Protein AF-A0A969NI70-F1 (afdb_monomer_lite)

pLDDT: mean 80.06, std 14.81, range [33.94, 96.62]

Secondary structure (DSSP, 8-state):
--SS--SHHHHHHHHHHHHHHHTSPEEETTEEE-----EEE--GGG--SSHHHHHHHHHHHHHHHHHH-TT-EEE--THHHHHHHHHHHHHHHHHHHTTTT-EEEEEEEEE-TTT-SEEEEEEEEEEEETTTEEEPHHHHHHHHHHHSTHHHHHHHHHHHHHHHHHHHHHH-SS--EEEE--------HHHHHHHHHHS--

Radius of gyration: 23.21 Å; chains: 1; bounding box: 54×45×63 Å

Structure (mmCIF, N/CA/C/O backbone):
data_AF-A0A969NI70-F1
#
_entry.id   AF-A0A969NI70-F1
#
loop_
_atom_site.group_PDB
_atom_site.id
_atom_site.type_symbol
_atom_site.label_atom_id
_atom_site.label_alt_id
_atom_site.label_comp_id
_atom_site.label_asym_id
_atom_site.label_entity_id
_atom_site.label_seq_id
_atom_site.pdbx_PDB_ins_code
_atom_site.Cartn_x
_atom_site.Cartn_y
_atom_site.Cartn_z
_atom_site.occupancy
_atom_site.B_iso_or_equiv
_atom_site.auth_seq_id
_atom_site.auth_comp_id
_atom_site.auth_asym_id
_atom_site.auth_atom_id
_atom_site.pdbx_PDB_model_num
ATOM 1 N N . MET A 1 1 ? 22.044 -5.894 -21.993 1.00 61.19 1 MET A N 1
ATOM 2 C CA . MET A 1 1 ? 21.497 -5.648 -23.342 1.00 61.19 1 MET A CA 1
ATOM 3 C C . MET A 1 1 ? 21.470 -6.986 -24.055 1.00 61.19 1 MET A C 1
ATOM 5 O O . MET A 1 1 ? 22.440 -7.719 -23.912 1.00 61.19 1 MET A O 1
ATOM 9 N N . LEU A 1 2 ? 20.359 -7.349 -24.693 1.00 69.00 2 LEU A N 1
ATOM 10 C CA . LEU A 1 2 ? 20.274 -8.581 -25.479 1.00 69.00 2 LEU A CA 1
ATOM 11 C C . LEU A 1 2 ? 20.501 -8.213 -26.943 1.00 69.00 2 LEU A C 1
ATOM 13 O O . LEU A 1 2 ? 19.821 -7.332 -27.464 1.00 69.00 2 LEU A O 1
ATOM 17 N N . GLU A 1 3 ? 21.481 -8.852 -27.564 1.00 65.31 3 GLU A N 1
ATOM 18 C CA . GLU A 1 3 ? 21.786 -8.701 -28.986 1.00 65.31 3 GLU A CA 1
ATOM 19 C C . GLU A 1 3 ? 20.961 -9.726 -29.793 1.00 65.31 3 GLU A C 1
ATOM 21 O O . GLU A 1 3 ? 20.498 -10.724 -29.239 1.00 65.31 3 GLU A O 1
ATOM 26 N N . ASP A 1 4 ? 20.715 -9.456 -31.080 1.00 64.62 4 ASP A N 1
ATOM 27 C CA . ASP A 1 4 ? 19.978 -10.331 -32.016 1.00 64.62 4 ASP A CA 1
ATOM 28 C C . ASP A 1 4 ? 18.493 -10.623 -31.708 1.00 64.62 4 ASP A C 1
ATOM 30 O O . ASP A 1 4 ? 17.908 -11.582 -32.219 1.00 64.62 4 ASP A O 1
ATOM 34 N N . ILE A 1 5 ? 17.833 -9.754 -30.945 1.00 70.12 5 ILE A N 1
ATOM 35 C CA . ILE A 1 5 ? 16.377 -9.788 -30.747 1.00 70.12 5 ILE A CA 1
ATOM 36 C C . ILE A 1 5 ? 15.691 -9.029 -31.881 1.00 70.12 5 ILE A C 1
ATOM 38 O O . ILE A 1 5 ? 15.855 -7.818 -32.016 1.00 70.12 5 ILE A O 1
ATOM 42 N N . ARG A 1 6 ? 14.910 -9.738 -32.703 1.00 65.50 6 ARG A N 1
ATOM 43 C CA . ARG A 1 6 ? 14.226 -9.155 -33.872 1.00 65.50 6 ARG A CA 1
ATOM 44 C C . ARG A 1 6 ? 12.786 -8.770 -33.568 1.00 65.50 6 ARG A C 1
ATOM 46 O O . ARG A 1 6 ? 12.210 -7.954 -34.281 1.00 65.50 6 ARG A O 1
ATOM 53 N N . THR A 1 7 ? 12.195 -9.371 -32.537 1.00 76.94 7 THR A N 1
ATOM 54 C CA . THR A 1 7 ? 10.799 -9.157 -32.163 1.00 76.94 7 THR A CA 1
ATOM 55 C C . THR A 1 7 ? 10.599 -9.155 -30.650 1.00 76.94 7 THR A C 1
ATOM 57 O O . THR A 1 7 ? 11.373 -9.742 -29.894 1.00 76.94 7 THR A O 1
ATOM 60 N N . VAL A 1 8 ? 9.477 -8.576 -30.208 1.00 81.56 8 VAL A N 1
ATOM 61 C CA . VAL A 1 8 ? 9.001 -8.654 -28.813 1.00 81.56 8 VAL A CA 1
ATOM 62 C C . VAL A 1 8 ? 8.957 -10.105 -28.324 1.00 81.56 8 VAL A C 1
ATOM 64 O O . VAL A 1 8 ? 9.292 -10.395 -27.179 1.00 81.56 8 VAL A O 1
ATOM 67 N N . LYS A 1 9 ? 8.559 -11.030 -29.206 1.00 83.75 9 LYS A N 1
ATOM 68 C CA . LYS A 1 9 ? 8.432 -12.455 -28.887 1.00 83.75 9 LYS A CA 1
ATOM 69 C C . LYS A 1 9 ? 9.773 -13.075 -28.506 1.00 83.75 9 LYS A C 1
ATOM 71 O O . LYS A 1 9 ? 9.813 -13.863 -27.570 1.00 83.75 9 LYS A O 1
ATOM 76 N N . ASP A 1 10 ? 10.861 -12.684 -29.165 1.00 86.19 10 ASP A N 1
ATOM 77 C CA . ASP A 1 10 ? 12.196 -13.199 -28.841 1.00 86.19 10 ASP A CA 1
ATOM 78 C C . ASP A 1 10 ? 12.635 -12.729 -27.444 1.00 86.19 10 ASP A C 1
ATOM 80 O O . ASP A 1 10 ? 13.161 -13.514 -26.655 1.00 86.19 10 ASP A O 1
ATOM 84 N N . ALA A 1 11 ? 12.340 -11.471 -27.090 1.00 87.81 11 ALA A N 1
ATOM 85 C CA . ALA A 1 11 ? 12.598 -10.941 -25.749 1.00 87.81 11 ALA A CA 1
ATOM 86 C C . ALA A 1 11 ? 11.765 -11.644 -24.669 1.00 87.81 11 ALA A C 1
ATOM 88 O O . ALA A 1 11 ? 12.289 -11.954 -23.598 1.00 87.81 11 ALA A O 1
ATOM 89 N N . ILE A 1 12 ? 10.496 -11.942 -24.965 1.00 88.81 12 ILE A N 1
ATOM 90 C CA . ILE A 1 12 ? 9.615 -12.707 -24.076 1.00 88.81 12 ILE A CA 1
ATOM 91 C C . ILE A 1 12 ? 10.183 -14.108 -23.828 1.00 88.81 12 ILE A C 1
ATOM 93 O O . ILE A 1 12 ? 10.322 -14.501 -22.674 1.00 88.81 12 ILE A O 1
ATOM 97 N N . LEU A 1 13 ? 10.594 -14.829 -24.876 1.00 90.25 13 LEU A N 1
ATOM 98 C CA . LEU A 1 13 ? 11.172 -16.172 -24.737 1.00 90.25 13 LEU A CA 1
ATOM 99 C C . LEU A 1 13 ? 12.438 -16.172 -23.869 1.00 90.25 13 LEU A C 1
ATOM 101 O O . LEU A 1 13 ? 12.650 -17.075 -23.056 1.00 90.25 13 LEU A O 1
ATOM 105 N N . VAL A 1 14 ? 13.289 -15.150 -24.008 1.00 91.38 14 VAL A N 1
ATOM 106 C CA . VAL A 1 14 ? 14.470 -15.005 -23.147 1.00 91.38 14 VAL A CA 1
ATOM 107 C C . VAL A 1 14 ? 14.065 -14.730 -21.699 1.00 91.38 14 VAL A C 1
ATOM 109 O O . VAL A 1 14 ? 14.633 -15.342 -20.793 1.00 91.38 14 VAL A O 1
ATOM 112 N N . ALA A 1 15 ? 13.086 -13.854 -21.467 1.00 91.56 15 ALA A N 1
ATOM 113 C CA . ALA A 1 15 ? 12.590 -13.557 -20.127 1.00 91.56 15 ALA A CA 1
ATOM 114 C C . ALA A 1 15 ? 11.979 -14.795 -19.453 1.00 91.56 15 ALA A C 1
ATOM 116 O O . ALA A 1 15 ? 12.320 -15.090 -18.310 1.00 91.56 15 ALA A O 1
ATOM 117 N N . GLU A 1 16 ? 11.160 -15.570 -20.169 1.00 91.31 16 GLU A N 1
ATOM 118 C CA . GLU A 1 16 ? 10.605 -16.842 -19.691 1.00 91.31 16 GLU A CA 1
ATOM 119 C C . GLU A 1 16 ? 11.710 -17.827 -19.297 1.00 91.31 16 GLU A C 1
ATOM 121 O O . GLU A 1 16 ? 11.676 -18.392 -18.202 1.00 91.31 16 GLU A O 1
ATOM 126 N N . ARG A 1 17 ? 12.745 -17.975 -20.134 1.00 92.81 17 ARG A N 1
ATOM 127 C CA . ARG A 1 17 ? 13.896 -18.837 -19.832 1.00 92.81 17 ARG A CA 1
ATOM 128 C C . ARG A 1 17 ? 14.648 -18.381 -18.580 1.00 92.81 17 ARG A C 1
ATOM 130 O O . ARG A 1 17 ? 15.046 -19.215 -17.765 1.00 92.81 17 ARG A O 1
ATOM 137 N N . ILE A 1 18 ? 14.852 -17.074 -18.411 1.00 91.88 18 ILE A N 1
ATOM 138 C CA . ILE A 1 18 ? 15.495 -16.511 -17.214 1.00 91.88 18 ILE A CA 1
ATOM 139 C C . ILE A 1 18 ? 14.649 -16.802 -15.971 1.00 91.88 18 ILE A C 1
ATOM 141 O O . ILE A 1 18 ? 15.190 -17.285 -14.977 1.00 91.88 18 ILE A O 1
ATOM 145 N N . LEU A 1 19 ? 13.336 -16.564 -16.030 1.00 90.94 19 LEU A N 1
ATOM 146 C CA . LEU A 1 19 ? 12.421 -16.823 -14.917 1.00 90.94 19 LEU A CA 1
ATOM 147 C C . LEU A 1 19 ? 12.428 -18.298 -14.507 1.00 90.94 19 LEU A C 1
ATOM 149 O O . LEU A 1 19 ? 12.559 -18.589 -13.318 1.00 90.94 19 LEU A O 1
ATOM 153 N N . GLN A 1 20 ? 12.365 -19.214 -15.478 1.00 89.62 20 GLN A N 1
ATOM 154 C CA . GLN A 1 20 ? 12.452 -20.661 -15.243 1.00 89.62 20 GLN A CA 1
ATOM 155 C C . GLN A 1 20 ? 13.789 -21.071 -14.616 1.00 89.62 20 GLN A C 1
ATOM 157 O O . GLN A 1 20 ? 13.828 -21.933 -13.745 1.00 89.62 20 GLN A O 1
ATOM 162 N N . THR A 1 21 ? 14.890 -20.448 -15.036 1.00 89.94 21 THR A N 1
ATOM 163 C CA . THR A 1 21 ? 16.222 -20.773 -14.508 1.00 89.94 21 THR A CA 1
ATOM 164 C C . THR A 1 21 ? 16.396 -20.260 -13.077 1.00 89.94 21 THR A C 1
ATOM 166 O O . THR A 1 21 ? 16.925 -20.970 -12.230 1.00 89.94 21 THR A O 1
ATOM 169 N N . ILE A 1 22 ? 15.929 -19.042 -12.784 1.00 88.38 22 ILE A N 1
ATOM 170 C CA . ILE A 1 22 ? 16.055 -18.404 -11.460 1.00 88.38 22 ILE A CA 1
ATOM 171 C C . ILE A 1 22 ? 15.161 -19.059 -10.401 1.00 88.38 22 ILE A C 1
ATOM 173 O O . ILE A 1 22 ? 15.477 -18.990 -9.214 1.00 88.38 22 ILE A O 1
ATOM 177 N N . THR A 1 23 ? 14.061 -19.700 -10.807 1.00 87.06 23 THR A N 1
ATOM 178 C CA . THR A 1 23 ? 13.185 -20.426 -9.872 1.00 87.06 23 THR A CA 1
ATOM 179 C C . THR A 1 23 ? 13.790 -21.738 -9.371 1.00 87.06 23 THR A C 1
ATOM 181 O O . THR A 1 23 ? 13.304 -22.282 -8.378 1.00 87.06 23 THR A O 1
ATOM 184 N N . LEU A 1 24 ? 14.851 -22.244 -10.011 1.00 87.00 24 LEU A N 1
ATOM 185 C CA . LEU A 1 24 ? 15.587 -23.405 -9.518 1.00 87.00 24 LEU A CA 1
ATOM 186 C C . LEU A 1 24 ? 16.332 -23.053 -8.213 1.00 87.00 24 LEU A C 1
ATOM 188 O O . LEU A 1 24 ? 16.852 -21.944 -8.081 1.00 87.00 24 LEU A O 1
ATOM 192 N N . PRO A 1 25 ? 16.398 -23.975 -7.235 1.00 87.00 25 PRO A N 1
ATOM 193 C CA . PRO A 1 25 ? 17.085 -23.724 -5.976 1.00 87.00 25 PRO A CA 1
ATOM 194 C C . PRO A 1 25 ? 18.591 -23.560 -6.187 1.00 87.00 25 PRO A C 1
ATOM 196 O O . PRO A 1 25 ? 19.231 -24.355 -6.876 1.00 87.00 25 PRO A O 1
ATOM 199 N N . PHE A 1 26 ? 19.167 -22.567 -5.517 1.00 86.69 26 PHE A N 1
ATOM 200 C CA . PHE A 1 26 ? 20.609 -22.370 -5.445 1.00 86.69 26 PHE A CA 1
ATOM 201 C C . PHE A 1 26 ? 21.163 -23.106 -4.226 1.00 86.69 26 PHE A C 1
ATOM 203 O O . PHE A 1 26 ? 20.636 -22.964 -3.119 1.00 86.69 26 PHE A O 1
ATOM 210 N N . SER A 1 27 ? 22.235 -23.874 -4.413 1.00 87.19 27 SER A N 1
ATOM 211 C CA . SER A 1 27 ? 22.997 -24.444 -3.300 1.00 87.19 27 SER A CA 1
ATOM 212 C C . SER A 1 27 ? 23.931 -23.383 -2.727 1.00 87.19 27 SER A C 1
ATOM 214 O O . SER A 1 27 ? 24.868 -22.953 -3.398 1.00 87.19 27 SER A O 1
ATOM 216 N N . LEU A 1 28 ? 23.665 -22.971 -1.490 1.00 85.69 28 LEU A N 1
ATOM 217 C CA . LEU A 1 28 ? 24.500 -22.060 -0.715 1.00 85.69 28 LEU A CA 1
ATOM 218 C C . LEU A 1 28 ? 24.879 -22.799 0.574 1.00 85.69 28 LEU A C 1
ATOM 220 O O . LEU A 1 28 ? 24.042 -23.020 1.450 1.00 85.69 28 LEU A O 1
ATOM 224 N N . ASP A 1 29 ? 26.123 -23.277 0.629 1.00 87.69 29 ASP A N 1
ATOM 225 C CA . ASP A 1 29 ? 26.615 -24.233 1.628 1.00 87.69 29 ASP A CA 1
ATOM 226 C C . ASP A 1 29 ? 25.728 -25.493 1.733 1.00 87.69 29 ASP A C 1
ATOM 228 O O . ASP A 1 29 ? 25.579 -26.241 0.766 1.00 87.69 29 ASP A O 1
ATOM 232 N N . SER A 1 30 ? 25.135 -25.743 2.904 1.00 85.19 30 SER A N 1
ATOM 233 C CA . SER A 1 30 ? 24.222 -26.860 3.175 1.00 85.19 30 SER A CA 1
ATOM 234 C C . SER A 1 30 ? 22.741 -26.498 3.013 1.00 85.19 30 SER A C 1
ATOM 236 O O . SER A 1 30 ? 21.875 -27.313 3.334 1.00 85.19 30 SER A O 1
ATOM 238 N N . GLN A 1 31 ? 22.429 -25.291 2.530 1.00 84.38 31 GLN A N 1
ATOM 239 C CA . GLN A 1 31 ? 21.061 -24.798 2.389 1.00 84.38 31 GLN A CA 1
ATOM 240 C C . GLN A 1 31 ? 20.668 -24.632 0.920 1.00 84.38 31 GLN A C 1
ATOM 242 O O . GLN A 1 31 ? 21.460 -24.220 0.071 1.00 84.38 31 GLN A O 1
ATOM 247 N N . GLN A 1 32 ? 19.405 -24.938 0.625 1.00 89.12 32 GLN A N 1
ATOM 248 C CA . GLN A 1 32 ? 18.783 -24.586 -0.646 1.00 89.12 32 GLN A CA 1
ATOM 249 C C . GLN A 1 32 ? 18.073 -23.246 -0.505 1.00 89.12 32 GLN A C 1
ATOM 251 O O . GLN A 1 32 ? 17.176 -23.092 0.325 1.00 89.12 32 GLN A O 1
ATOM 256 N N . VAL A 1 33 ? 18.466 -22.286 -1.335 1.00 88.56 33 VAL A N 1
ATOM 257 C CA . VAL A 1 33 ? 17.861 -20.957 -1.379 1.00 88.56 33 VAL A CA 1
ATOM 258 C C . VAL A 1 33 ? 16.998 -20.850 -2.626 1.00 88.56 33 VAL A C 1
ATOM 260 O O . VAL A 1 33 ? 17.468 -21.054 -3.744 1.00 88.56 33 VAL A O 1
ATOM 263 N N . PHE A 1 34 ? 15.731 -20.496 -2.432 1.00 86.44 34 PHE A N 1
ATOM 264 C CA . PHE A 1 34 ? 14.799 -20.215 -3.517 1.00 86.44 34 PHE A CA 1
ATOM 265 C C . PHE A 1 34 ? 14.738 -18.713 -3.740 1.00 86.44 34 PHE A C 1
ATOM 267 O O . PHE A 1 34 ? 14.526 -17.940 -2.802 1.00 86.44 34 PHE A O 1
ATOM 274 N N . THR A 1 35 ? 14.901 -18.294 -4.989 1.00 86.00 35 THR A N 1
ATOM 275 C CA . THR A 1 35 ? 14.776 -16.888 -5.361 1.00 86.00 35 THR A CA 1
ATOM 276 C C . THR A 1 35 ? 13.798 -16.744 -6.509 1.00 86.00 35 THR A C 1
ATOM 278 O O . THR A 1 35 ? 13.375 -17.714 -7.133 1.00 86.00 35 THR A O 1
ATOM 281 N N . ASN A 1 36 ? 13.387 -15.511 -6.747 1.00 84.25 36 ASN A N 1
ATOM 282 C CA . ASN A 1 36 ? 12.586 -15.180 -7.900 1.00 84.25 36 ASN A CA 1
ATOM 283 C C . ASN A 1 36 ? 12.969 -13.776 -8.359 1.00 84.25 36 ASN A C 1
ATOM 285 O O . ASN A 1 36 ? 13.499 -12.994 -7.566 1.00 84.25 36 ASN A O 1
ATOM 289 N N . THR A 1 37 ? 12.692 -13.447 -9.613 1.00 88.88 37 THR A N 1
ATOM 290 C CA . THR A 1 37 ? 13.002 -12.129 -10.166 1.00 88.88 37 THR A CA 1
ATOM 291 C C . THR A 1 37 ? 11.800 -11.537 -10.891 1.00 88.88 37 THR A C 1
ATOM 293 O O . THR A 1 37 ? 10.851 -12.241 -11.232 1.00 88.88 37 THR A O 1
ATOM 296 N N . SER A 1 38 ? 11.839 -10.229 -11.103 1.00 92.12 38 SER A N 1
ATOM 297 C CA . SER A 1 38 ? 10.885 -9.499 -11.934 1.00 92.12 38 SER A CA 1
ATOM 298 C C . SER A 1 38 ? 11.672 -8.847 -13.064 1.00 92.12 38 SER A C 1
ATOM 300 O O . SER A 1 38 ? 12.698 -8.217 -12.804 1.00 92.12 38 SER A O 1
ATOM 302 N N . ILE A 1 39 ? 11.223 -9.015 -14.307 1.00 93.00 39 ILE A N 1
ATOM 303 C CA . ILE A 1 39 ? 11.964 -8.581 -15.502 1.00 93.00 39 ILE A CA 1
ATOM 304 C C . ILE A 1 39 ? 11.194 -7.469 -16.220 1.00 93.00 39 ILE A C 1
ATOM 306 O O . ILE A 1 39 ? 10.017 -7.626 -16.532 1.00 93.00 39 ILE A O 1
ATOM 310 N N . GLY A 1 40 ? 11.866 -6.357 -16.514 1.00 92.25 40 GLY A N 1
ATOM 311 C CA . GLY A 1 40 ? 11.354 -5.309 -17.397 1.00 92.25 40 GLY A CA 1
ATOM 312 C C . GLY A 1 40 ? 11.947 -5.427 -18.794 1.00 92.25 40 GLY A C 1
ATOM 313 O O . GLY A 1 40 ? 13.159 -5.589 -18.934 1.00 92.25 40 GLY A O 1
ATOM 314 N N . ILE A 1 41 ? 11.106 -5.352 -19.822 1.00 91.38 41 ILE A N 1
ATOM 315 C CA . ILE A 1 41 ? 11.516 -5.444 -21.226 1.00 91.38 41 ILE A CA 1
ATOM 316 C C . ILE A 1 41 ? 11.176 -4.122 -21.911 1.00 91.38 41 ILE A C 1
ATOM 318 O O . ILE A 1 41 ? 10.005 -3.784 -22.010 1.00 91.38 41 ILE A O 1
ATOM 322 N N . ALA A 1 42 ? 12.168 -3.403 -22.432 1.00 89.38 42 ALA A N 1
ATOM 323 C CA . ALA A 1 42 ? 11.952 -2.281 -23.346 1.00 89.38 42 ALA A CA 1
ATOM 324 C C . ALA A 1 42 ? 12.584 -2.594 -24.704 1.00 89.38 42 ALA A C 1
ATOM 326 O O . ALA A 1 42 ? 13.676 -3.162 -24.772 1.00 89.38 42 ALA A O 1
ATOM 327 N N . LEU A 1 43 ? 11.882 -2.238 -25.777 1.00 83.06 43 LEU A N 1
ATOM 328 C CA . LEU A 1 43 ? 12.303 -2.497 -27.150 1.00 83.06 43 LEU A CA 1
ATOM 329 C C . LEU A 1 43 ? 12.820 -1.218 -27.787 1.00 83.06 43 LEU A C 1
ATOM 331 O O . LEU A 1 43 ? 12.224 -0.159 -27.623 1.00 83.06 43 LEU A O 1
ATOM 335 N N . SER A 1 44 ? 13.929 -1.321 -28.515 1.00 73.62 44 SER A N 1
ATOM 336 C CA . SER A 1 44 ? 14.600 -0.185 -29.152 1.00 73.62 44 SER A CA 1
ATOM 337 C C . SER A 1 44 ? 13.888 0.354 -30.399 1.00 73.62 44 SER A C 1
ATOM 339 O O . SER A 1 44 ? 14.391 1.278 -31.029 1.00 73.62 44 SER A O 1
ATOM 341 N N . ASP A 1 45 ? 12.748 -0.223 -30.778 1.00 69.25 45 ASP A N 1
ATOM 342 C CA . ASP A 1 45 ? 11.939 0.159 -31.941 1.00 69.25 45 ASP A CA 1
ATOM 343 C C . ASP A 1 45 ? 11.131 1.454 -31.727 1.00 69.25 45 ASP A C 1
ATOM 345 O O . ASP A 1 45 ? 10.592 2.012 -32.680 1.00 69.25 45 ASP A O 1
ATOM 349 N N . LEU A 1 46 ? 11.113 1.988 -30.503 1.00 62.81 46 LEU A N 1
ATOM 350 C CA . LEU A 1 46 ? 10.399 3.209 -30.115 1.00 62.81 46 LEU A CA 1
ATOM 351 C C . LEU A 1 46 ? 11.108 4.531 -30.495 1.00 62.81 46 LEU A C 1
ATOM 353 O O . LEU A 1 46 ? 10.757 5.583 -29.968 1.00 62.81 46 LEU A O 1
ATOM 357 N N . ASN A 1 47 ? 12.064 4.514 -31.436 1.00 71.19 47 ASN A N 1
ATOM 358 C CA . ASN A 1 47 ? 12.829 5.693 -31.886 1.00 71.19 47 ASN A CA 1
ATOM 359 C C . ASN A 1 47 ? 13.497 6.485 -30.741 1.00 71.19 47 ASN A C 1
ATOM 361 O O . ASN A 1 47 ? 13.443 7.717 -30.713 1.00 71.19 47 ASN A O 1
ATOM 365 N N . TYR A 1 48 ? 14.144 5.794 -29.799 1.00 79.00 48 TYR A N 1
ATOM 366 C CA . TYR A 1 48 ? 14.896 6.463 -28.735 1.00 79.00 48 TYR A CA 1
ATOM 367 C C . TYR A 1 48 ? 16.036 7.316 -29.294 1.00 79.00 48 TYR A C 1
ATOM 369 O O . TYR A 1 48 ? 16.788 6.882 -30.169 1.00 79.00 48 TYR A O 1
ATOM 377 N N . GLN A 1 49 ? 16.190 8.517 -28.747 1.00 79.56 49 GLN A N 1
ATOM 378 C CA . GLN A 1 49 ? 17.285 9.427 -29.071 1.00 79.56 49 GLN A CA 1
ATOM 379 C C . GLN A 1 49 ? 18.470 9.244 -28.120 1.00 79.56 49 GLN A C 1
ATOM 381 O O . GLN A 1 49 ? 19.612 9.502 -28.502 1.00 79.56 49 GLN A O 1
ATOM 386 N N . LEU A 1 50 ? 18.215 8.779 -26.892 1.00 83.69 50 LEU A N 1
ATOM 387 C CA . LEU A 1 50 ? 19.233 8.563 -25.865 1.00 83.69 50 LEU A CA 1
ATOM 388 C C . LEU A 1 50 ? 19.133 7.155 -25.269 1.00 83.69 50 LEU A C 1
ATOM 390 O O . LEU A 1 50 ? 18.051 6.638 -25.001 1.00 83.69 50 LEU A O 1
ATOM 394 N N . SER A 1 51 ? 20.281 6.549 -24.956 1.00 81.19 51 SER A N 1
ATOM 395 C CA . SER A 1 51 ? 20.336 5.251 -24.263 1.00 81.19 51 SER A CA 1
ATOM 396 C C . SER A 1 51 ? 19.717 5.289 -22.860 1.00 81.19 51 SER A C 1
ATOM 398 O O . SER A 1 51 ? 19.267 4.265 -22.350 1.00 81.19 51 SER A O 1
ATOM 400 N N . SER A 1 52 ? 19.652 6.463 -22.233 1.00 83.88 52 SER A N 1
ATOM 401 C CA . SER A 1 52 ? 18.956 6.655 -20.961 1.00 83.88 52 SER A CA 1
ATOM 402 C C . SER A 1 52 ? 17.441 6.456 -21.070 1.00 83.88 52 SER A C 1
ATOM 404 O O . SER A 1 52 ? 16.825 6.061 -20.084 1.00 83.88 52 SER A O 1
ATOM 406 N N . GLU A 1 53 ? 16.837 6.683 -22.241 1.00 84.44 53 GLU A N 1
ATOM 407 C CA . GLU A 1 53 ? 15.390 6.541 -22.442 1.00 84.44 53 GLU A CA 1
ATOM 408 C C . GLU A 1 53 ? 14.978 5.070 -22.411 1.00 84.44 53 GLU A C 1
ATOM 410 O O . GLU A 1 53 ? 14.108 4.698 -21.627 1.00 84.44 53 GLU A O 1
ATOM 415 N N . ILE A 1 54 ? 15.684 4.208 -23.150 1.00 86.88 54 ILE A N 1
ATOM 416 C CA . ILE A 1 54 ? 15.408 2.765 -23.132 1.00 86.88 54 ILE A CA 1
ATOM 417 C C . ILE A 1 54 ? 15.668 2.142 -21.754 1.00 86.88 54 ILE A C 1
ATOM 419 O O . ILE A 1 54 ? 14.947 1.237 -21.338 1.00 86.88 54 ILE A O 1
ATOM 423 N N . LEU A 1 55 ? 16.674 2.632 -21.019 1.00 87.75 55 LEU A N 1
ATOM 424 C CA . LEU A 1 55 ? 16.955 2.167 -19.659 1.00 87.75 55 LEU A CA 1
ATOM 425 C C . LEU A 1 55 ? 15.845 2.567 -18.685 1.00 87.75 55 LEU A C 1
ATOM 427 O O . LEU A 1 55 ? 15.412 1.735 -17.892 1.00 87.75 55 LEU A O 1
ATOM 431 N N . ARG A 1 56 ? 15.360 3.811 -18.765 1.00 84.88 56 ARG A N 1
ATOM 432 C CA . ARG A 1 56 ? 14.232 4.294 -17.957 1.00 84.88 56 ARG A CA 1
ATOM 433 C C . ARG A 1 56 ? 12.961 3.493 -18.233 1.00 84.88 56 ARG A C 1
ATOM 435 O O . ARG A 1 56 ? 12.230 3.149 -17.305 1.00 84.88 56 ARG A O 1
ATOM 442 N N . ASP A 1 57 ? 12.702 3.192 -19.497 1.00 87.56 57 ASP A N 1
ATOM 443 C CA . ASP A 1 57 ? 11.498 2.484 -19.914 1.00 87.56 57 ASP A CA 1
ATOM 444 C C . ASP A 1 57 ? 11.574 0.993 -19.513 1.00 87.56 57 ASP A C 1
ATOM 446 O O . ASP A 1 57 ? 10.592 0.419 -19.033 1.00 87.56 57 ASP A O 1
ATOM 450 N N . ALA A 1 58 ? 12.767 0.384 -19.560 1.00 89.12 58 ALA A N 1
ATOM 451 C CA . ALA A 1 58 ? 13.006 -0.956 -19.016 1.00 89.12 58 ALA A CA 1
ATOM 452 C C . ALA A 1 58 ? 12.844 -1.004 -17.487 1.00 89.12 58 ALA A C 1
ATOM 454 O O . ALA A 1 58 ? 12.230 -1.935 -16.964 1.00 89.12 58 ALA A O 1
ATOM 455 N N . ASP A 1 59 ? 13.354 0.001 -16.769 1.00 87.81 59 ASP A N 1
ATOM 456 C CA . ASP A 1 59 ? 13.213 0.118 -15.312 1.00 87.81 59 ASP A CA 1
ATOM 457 C C . ASP A 1 59 ? 11.742 0.307 -14.906 1.00 87.81 59 ASP A C 1
ATOM 459 O O . ASP A 1 59 ? 11.246 -0.358 -13.995 1.00 87.81 59 ASP A O 1
ATOM 463 N N . THR A 1 60 ? 11.000 1.113 -15.673 1.00 86.44 60 THR A N 1
ATOM 464 C CA . THR A 1 60 ? 9.547 1.296 -15.529 1.00 86.44 60 THR A CA 1
ATOM 465 C C . THR A 1 60 ? 8.797 -0.029 -15.679 1.00 86.44 60 THR A C 1
ATOM 467 O O . THR A 1 60 ? 7.982 -0.388 -14.828 1.00 86.44 60 THR A O 1
ATOM 470 N N . ALA A 1 61 ? 9.100 -0.802 -16.724 1.00 89.31 61 ALA A N 1
ATOM 471 C CA . ALA A 1 61 ? 8.483 -2.108 -16.929 1.00 89.31 61 ALA A CA 1
ATOM 472 C C . ALA A 1 61 ? 8.860 -3.106 -15.817 1.00 89.31 61 ALA A C 1
ATOM 474 O O . ALA A 1 61 ? 8.006 -3.837 -15.320 1.00 89.31 61 ALA A O 1
ATOM 475 N N . MET A 1 62 ? 10.118 -3.111 -15.363 1.00 89.94 62 MET A N 1
ATOM 476 C CA . MET A 1 62 ? 10.568 -3.963 -14.254 1.00 89.94 62 MET A CA 1
ATOM 477 C C . MET A 1 62 ? 9.817 -3.623 -12.964 1.00 89.94 62 MET A C 1
ATOM 479 O O . MET A 1 62 ? 9.453 -4.514 -12.192 1.00 89.94 62 MET A O 1
ATOM 483 N N . TYR A 1 63 ? 9.585 -2.338 -12.718 1.00 83.69 63 TYR A N 1
ATOM 484 C CA . TYR A 1 63 ? 8.828 -1.882 -11.568 1.00 83.69 63 TYR A CA 1
ATOM 485 C C . TYR A 1 63 ? 7.376 -2.381 -11.603 1.00 83.69 63 TYR A C 1
ATOM 487 O O . TYR A 1 63 ? 6.885 -2.938 -10.618 1.00 83.69 63 TYR A O 1
ATOM 495 N N . GLU A 1 64 ? 6.709 -2.280 -12.754 1.00 84.56 64 GLU A N 1
ATOM 496 C CA . GLU A 1 64 ? 5.362 -2.834 -12.935 1.00 84.56 64 GLU A CA 1
ATOM 497 C C . GLU A 1 64 ? 5.340 -4.366 -12.797 1.00 84.56 64 GLU A C 1
ATOM 499 O O . GLU A 1 64 ? 4.417 -4.917 -12.192 1.00 84.56 64 GLU A O 1
ATOM 504 N N . ALA A 1 65 ? 6.392 -5.064 -13.236 1.00 87.75 65 ALA A N 1
ATOM 505 C CA . ALA A 1 65 ? 6.543 -6.493 -12.973 1.00 87.75 65 ALA A CA 1
ATOM 506 C C . ALA A 1 65 ? 6.630 -6.791 -11.463 1.00 87.75 65 ALA A C 1
ATOM 508 O O . ALA A 1 65 ? 5.985 -7.715 -10.978 1.00 87.75 65 ALA A O 1
ATOM 509 N N . LYS A 1 66 ? 7.358 -5.988 -10.672 1.00 83.62 66 LYS A N 1
ATOM 510 C CA . LYS A 1 66 ? 7.419 -6.168 -9.205 1.00 83.62 66 LYS A CA 1
ATOM 511 C C . LYS A 1 66 ? 6.052 -6.003 -8.534 1.00 83.62 66 LYS A C 1
ATOM 513 O O . LYS A 1 66 ? 5.762 -6.733 -7.586 1.00 83.62 66 LYS A O 1
ATOM 518 N N . LYS A 1 67 ? 5.212 -5.086 -9.027 1.00 76.62 67 LYS A N 1
ATOM 519 C CA . LYS A 1 67 ? 3.845 -4.871 -8.520 1.00 76.62 67 LYS A CA 1
ATOM 520 C C . LYS A 1 67 ? 2.907 -6.042 -8.797 1.00 76.62 67 LYS A C 1
ATOM 522 O O . LYS A 1 67 ? 2.127 -6.403 -7.921 1.00 76.62 67 LYS A O 1
ATOM 527 N N . GLN A 1 68 ? 2.974 -6.627 -9.995 1.00 80.38 68 GLN A N 1
ATOM 528 C CA . GLN A 1 68 ? 2.132 -7.773 -10.366 1.00 80.38 68 GLN A CA 1
ATOM 529 C C . GLN A 1 68 ? 2.464 -9.031 -9.550 1.00 80.38 68 GLN A C 1
ATOM 531 O O . GLN A 1 68 ? 1.628 -9.922 -9.408 1.00 80.38 68 GLN A O 1
ATOM 536 N N . GLY A 1 69 ? 3.665 -9.086 -8.971 1.00 76.44 69 GLY A N 1
ATOM 537 C CA . GLY A 1 69 ? 4.121 -10.155 -8.097 1.00 76.44 69 GLY A CA 1
ATOM 538 C C . GLY A 1 69 ? 5.518 -10.638 -8.474 1.00 76.44 69 GLY A C 1
ATOM 539 O O . GLY A 1 69 ? 6.148 -10.173 -9.422 1.00 76.44 69 GLY A O 1
ATOM 540 N N . LYS A 1 70 ? 6.036 -11.598 -7.709 1.00 73.50 70 LYS A N 1
ATOM 541 C CA . LYS A 1 70 ? 7.354 -12.183 -7.983 1.00 73.50 70 LYS A CA 1
ATOM 542 C C . LYS A 1 70 ? 7.251 -13.184 -9.138 1.00 73.50 70 LYS A C 1
ATOM 544 O O . LYS A 1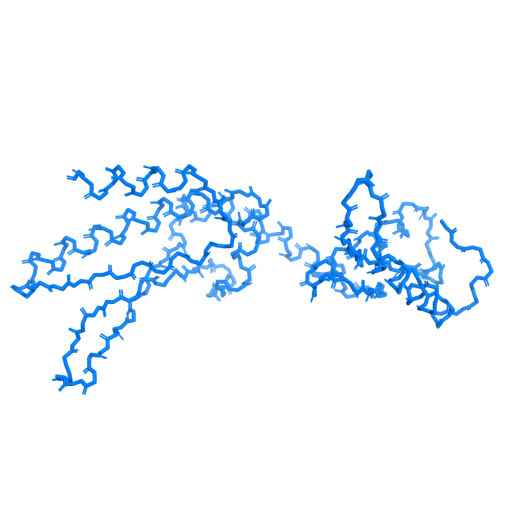 70 ? 6.332 -13.998 -9.143 1.00 73.50 70 LYS A O 1
ATOM 549 N N . GLY A 1 71 ? 8.221 -13.180 -10.053 1.00 82.88 71 GLY A N 1
ATOM 550 C CA . GLY A 1 71 ? 8.345 -14.209 -11.092 1.00 82.88 71 GLY A CA 1
ATOM 551 C C . GLY A 1 71 ? 7.604 -13.937 -12.381 1.00 82.88 71 GLY A C 1
ATOM 552 O O . GLY A 1 71 ? 7.167 -14.877 -13.036 1.00 82.88 71 GLY A O 1
ATOM 553 N N . CYS A 1 72 ? 7.451 -12.669 -12.735 1.00 90.81 72 CYS A N 1
ATOM 554 C CA . CYS A 1 72 ? 6.849 -12.275 -13.995 1.00 90.81 72 CYS A CA 1
ATOM 555 C C . CYS A 1 72 ? 7.765 -11.324 -14.765 1.00 90.81 72 CYS A C 1
ATOM 557 O O . CYS A 1 72 ? 8.765 -10.809 -14.251 1.00 90.81 72 CYS A O 1
ATOM 559 N N . PHE A 1 73 ? 7.408 -11.103 -16.022 1.00 91.75 73 PHE A N 1
ATOM 560 C CA . PHE A 1 73 ? 7.999 -10.073 -16.854 1.00 91.75 73 PHE A CA 1
ATOM 561 C C . PHE A 1 73 ? 6.905 -9.118 -17.320 1.00 91.75 73 PHE A C 1
ATOM 563 O O . PHE A 1 73 ? 5.740 -9.498 -17.438 1.00 91.75 73 PHE A O 1
ATOM 570 N N . VAL A 1 74 ? 7.293 -7.887 -17.619 1.00 91.12 74 VAL A N 1
ATOM 571 C CA . VAL A 1 74 ? 6.414 -6.888 -18.223 1.00 91.12 74 VAL A CA 1
ATOM 572 C C . VAL A 1 74 ? 7.149 -6.254 -19.394 1.00 91.12 74 VAL A C 1
ATOM 574 O O . VAL A 1 74 ? 8.327 -5.909 -19.290 1.00 91.12 74 VAL A O 1
ATOM 577 N N . VAL A 1 75 ? 6.453 -6.130 -20.522 1.00 89.69 75 VAL A N 1
ATOM 578 C CA . VAL A 1 75 ? 6.932 -5.386 -21.691 1.00 89.69 75 VAL A CA 1
ATOM 579 C C . VAL A 1 75 ? 6.467 -3.949 -21.560 1.00 89.69 75 VAL A C 1
ATOM 581 O O . VAL A 1 75 ? 5.286 -3.713 -21.322 1.00 89.69 75 VAL A O 1
ATOM 584 N N . PHE A 1 76 ? 7.394 -3.010 -21.705 1.00 87.06 76 PHE A N 1
ATOM 585 C CA . PHE A 1 76 ? 7.123 -1.590 -21.637 1.00 87.06 76 PHE A CA 1
ATOM 586 C C . PHE A 1 76 ? 6.045 -1.197 -22.644 1.00 87.06 76 PHE A C 1
ATOM 588 O O . PHE A 1 76 ? 6.102 -1.539 -23.825 1.00 87.06 76 PHE A O 1
ATOM 595 N N . ASP A 1 77 ? 5.083 -0.435 -22.148 1.00 82.00 77 ASP A N 1
ATOM 596 C CA . ASP A 1 77 ? 4.062 0.232 -22.933 1.00 82.00 77 ASP A CA 1
ATOM 597 C C . ASP A 1 77 ? 4.121 1.722 -22.577 1.00 82.00 77 ASP A C 1
ATOM 599 O O . ASP A 1 77 ? 4.160 2.035 -21.386 1.00 82.00 77 ASP A O 1
ATOM 603 N N . PRO A 1 78 ? 4.089 2.660 -23.540 1.00 75.25 78 PRO A N 1
ATOM 604 C CA . PRO A 1 78 ? 4.113 4.095 -23.246 1.00 75.25 78 PRO A CA 1
ATOM 605 C C . PRO A 1 78 ? 3.051 4.554 -22.231 1.00 75.25 78 PRO A C 1
ATOM 607 O O . PRO A 1 78 ? 3.270 5.511 -21.487 1.00 75.25 78 PRO A O 1
ATOM 610 N N . ARG A 1 79 ? 1.919 3.843 -22.119 1.00 74.56 79 ARG A N 1
ATOM 611 C CA . ARG A 1 79 ? 0.887 4.094 -21.097 1.00 74.56 79 ARG A CA 1
ATOM 612 C C . ARG A 1 79 ? 1.395 3.863 -19.668 1.00 74.56 79 ARG A C 1
ATOM 614 O O . ARG A 1 79 ? 0.859 4.457 -18.734 1.00 74.56 79 ARG A O 1
ATOM 621 N N . MET A 1 80 ? 2.448 3.064 -19.480 1.00 73.00 80 MET A N 1
ATOM 622 C CA . MET A 1 80 ? 3.108 2.847 -18.186 1.00 73.00 80 MET A CA 1
ATOM 623 C C . MET A 1 80 ? 3.778 4.109 -17.650 1.00 73.00 80 MET A C 1
ATOM 625 O O . MET A 1 80 ? 3.875 4.268 -16.436 1.00 73.00 80 MET A O 1
ATOM 629 N N . TYR A 1 81 ? 4.165 5.049 -18.517 1.00 71.31 81 TYR A N 1
ATOM 630 C CA . TYR A 1 81 ? 4.735 6.319 -18.070 1.00 71.31 81 TYR A CA 1
ATOM 631 C C . TYR A 1 81 ? 3.742 7.107 -17.205 1.00 71.31 81 TYR A C 1
ATOM 633 O O . TYR A 1 81 ? 4.101 7.644 -16.156 1.00 71.31 81 TYR A O 1
ATOM 641 N N . HIS A 1 82 ? 2.461 7.097 -17.586 1.00 73.69 82 HIS A N 1
ATOM 642 C CA . HIS A 1 82 ? 1.404 7.713 -16.788 1.00 73.69 82 HIS A CA 1
ATOM 643 C C . HIS A 1 82 ? 1.232 7.020 -15.434 1.00 73.69 82 HIS A C 1
ATOM 645 O O . HIS A 1 82 ? 1.078 7.709 -14.432 1.00 73.69 82 HIS A O 1
ATOM 651 N N . LEU A 1 83 ? 1.330 5.687 -15.371 1.00 73.50 83 LEU A N 1
ATOM 652 C CA . LEU A 1 83 ? 1.240 4.940 -14.109 1.00 73.50 83 LEU A CA 1
ATOM 653 C C . LEU A 1 83 ? 2.374 5.304 -13.140 1.00 73.50 83 LEU A C 1
ATOM 655 O O . LEU A 1 83 ? 2.124 5.491 -11.946 1.00 73.50 83 LEU A O 1
ATOM 659 N N . VAL A 1 84 ? 3.604 5.450 -13.644 1.00 75.38 84 VAL A N 1
ATOM 660 C CA . VAL A 1 84 ? 4.758 5.875 -12.834 1.00 75.38 84 VAL A CA 1
ATOM 661 C C . VAL A 1 84 ? 4.573 7.300 -12.325 1.00 75.38 84 VAL A C 1
ATOM 663 O O . VAL A 1 84 ? 4.713 7.539 -11.126 1.00 75.38 84 VAL A O 1
ATOM 666 N N . LEU A 1 85 ? 4.205 8.239 -13.202 1.00 81.75 85 LEU A N 1
ATOM 667 C CA . LEU A 1 85 ? 3.965 9.628 -12.806 1.00 81.75 85 LEU A CA 1
ATOM 668 C C . LEU A 1 85 ? 2.828 9.746 -11.787 1.00 81.75 85 LEU A C 1
ATOM 670 O O . LEU A 1 85 ? 2.985 10.416 -10.767 1.00 81.75 85 LEU A O 1
ATOM 674 N N . SER A 1 86 ? 1.704 9.063 -12.018 1.00 83.19 86 SER A N 1
ATOM 675 C CA . SER A 1 86 ? 0.580 9.040 -11.081 1.00 83.19 86 SER A CA 1
ATOM 6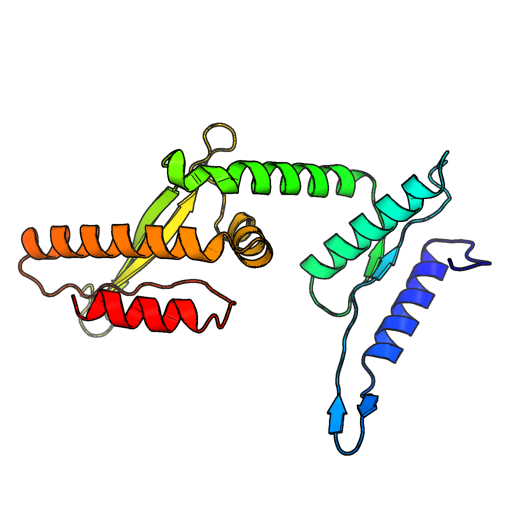76 C C . SER A 1 86 ? 0.990 8.488 -9.718 1.00 83.19 86 SER A C 1
ATOM 678 O O . SER A 1 86 ? 0.555 9.023 -8.700 1.00 83.19 86 SER A O 1
ATOM 680 N N . ARG A 1 87 ? 1.862 7.471 -9.676 1.00 83.19 87 ARG A N 1
ATOM 681 C CA . ARG A 1 87 ? 2.396 6.937 -8.419 1.00 83.19 87 ARG A CA 1
ATOM 682 C C . ARG A 1 87 ? 3.309 7.931 -7.708 1.00 83.19 87 ARG A C 1
ATOM 684 O O . ARG A 1 87 ? 3.136 8.122 -6.511 1.00 83.19 87 ARG A O 1
ATOM 691 N N . LEU A 1 88 ? 4.259 8.547 -8.411 1.00 85.12 88 LEU A N 1
ATOM 692 C CA . LEU A 1 88 ? 5.168 9.541 -7.822 1.00 85.12 88 LEU A CA 1
ATOM 693 C C . LEU A 1 88 ? 4.395 10.730 -7.247 1.00 85.12 88 LEU A C 1
ATOM 695 O O . LEU A 1 88 ? 4.704 11.215 -6.156 1.00 85.12 88 LEU A O 1
ATOM 699 N N . GLN A 1 89 ? 3.353 11.161 -7.959 1.00 90.62 89 GLN A N 1
ATOM 700 C CA . GLN A 1 89 ? 2.449 12.182 -7.458 1.00 90.62 89 GLN A CA 1
ATOM 701 C C . GLN A 1 89 ? 1.738 11.694 -6.195 1.00 90.62 89 GLN A C 1
ATOM 703 O O . GLN A 1 89 ? 1.781 12.373 -5.179 1.00 90.62 89 GLN A O 1
ATOM 708 N N . LEU A 1 90 ? 1.158 10.489 -6.223 1.00 91.56 90 LEU A N 1
ATOM 709 C CA . LEU A 1 90 ? 0.464 9.923 -5.069 1.00 91.56 90 LEU A CA 1
ATOM 710 C C . LEU A 1 90 ? 1.385 9.748 -3.850 1.00 91.56 90 LEU A C 1
ATOM 712 O O . LEU A 1 90 ? 0.959 9.993 -2.730 1.00 91.56 90 LEU A O 1
ATOM 716 N N . GLU A 1 91 ? 2.650 9.375 -4.045 1.00 91.81 91 GLU A N 1
ATOM 717 C CA . GLU A 1 91 ? 3.652 9.335 -2.975 1.00 91.81 91 GLU A CA 1
ATOM 718 C C . GLU A 1 91 ? 3.907 10.727 -2.388 1.00 91.81 91 GLU A C 1
ATOM 720 O O . GLU A 1 91 ? 3.929 10.899 -1.167 1.00 91.81 91 GLU A O 1
ATOM 725 N N . THR A 1 92 ? 4.094 11.722 -3.255 1.00 92.50 92 THR A N 1
ATOM 726 C CA . THR A 1 92 ? 4.300 13.115 -2.842 1.00 92.50 92 THR A CA 1
ATOM 727 C C . THR A 1 92 ? 3.104 13.624 -2.040 1.00 92.50 92 THR A C 1
ATOM 729 O O . THR A 1 92 ? 3.284 14.215 -0.972 1.00 92.50 92 THR A O 1
ATOM 732 N N . ASP A 1 93 ? 1.891 13.327 -2.507 1.00 95.31 93 ASP A N 1
ATOM 733 C CA . ASP A 1 93 ? 0.647 13.667 -1.825 1.00 95.31 93 ASP A CA 1
ATOM 734 C C . ASP A 1 93 ? 0.600 12.971 -0.450 1.00 95.31 93 ASP A C 1
ATOM 736 O O . ASP A 1 93 ? 0.391 13.623 0.578 1.00 95.31 93 ASP A O 1
ATOM 740 N N . LEU A 1 94 ? 0.899 11.670 -0.396 1.00 94.75 94 LEU A N 1
ATOM 741 C CA . LEU A 1 94 ? 0.825 10.845 0.813 1.00 94.75 94 LEU A CA 1
ATOM 742 C C . LEU A 1 94 ? 1.714 11.366 1.951 1.00 94.75 94 LEU A C 1
ATOM 744 O O . LEU A 1 94 ? 1.303 11.338 3.112 1.00 94.75 94 LEU A O 1
ATOM 748 N N . ARG A 1 95 ? 2.905 11.899 1.638 1.00 93.31 95 ARG A N 1
ATOM 749 C CA . ARG A 1 95 ? 3.849 12.439 2.640 1.00 93.31 95 ARG A CA 1
ATOM 750 C C . ARG A 1 95 ? 3.252 13.546 3.509 1.00 93.31 95 ARG A C 1
ATOM 752 O O . ARG A 1 95 ? 3.642 13.680 4.665 1.00 93.31 95 ARG A O 1
ATOM 759 N N . GLY A 1 96 ? 2.324 14.336 2.971 1.00 92.75 96 GLY A N 1
ATOM 760 C CA . GLY A 1 96 ? 1.664 15.412 3.716 1.00 92.75 96 GLY A CA 1
ATOM 761 C C . GLY A 1 96 ? 0.225 15.109 4.134 1.00 92.75 96 GLY A C 1
ATOM 762 O O . GLY A 1 96 ? -0.375 15.934 4.817 1.00 92.75 96 GLY A O 1
ATOM 763 N N . ALA A 1 97 ? -0.326 13.947 3.770 1.00 94.56 97 ALA A N 1
ATOM 764 C CA . ALA A 1 97 ? -1.739 13.624 3.978 1.00 94.56 97 ALA A CA 1
ATOM 765 C C . ALA A 1 97 ? -2.154 13.648 5.462 1.00 94.56 97 ALA A C 1
ATOM 767 O O . ALA A 1 97 ? -3.236 14.131 5.792 1.00 94.56 97 ALA A O 1
ATOM 768 N N . ILE A 1 98 ? -1.270 13.213 6.373 1.00 88.31 98 ILE A N 1
ATOM 769 C CA . ILE A 1 98 ? -1.514 13.289 7.827 1.00 88.31 98 ILE A CA 1
ATOM 770 C C . ILE A 1 98 ? -1.610 14.749 8.282 1.00 88.31 98 ILE A C 1
ATOM 772 O O . ILE A 1 98 ? -2.574 15.132 8.939 1.00 88.31 98 ILE A O 1
ATOM 776 N N . ALA A 1 99 ? -0.626 15.578 7.918 1.00 91.94 99 ALA A N 1
ATOM 777 C CA . ALA A 1 99 ? -0.578 16.983 8.324 1.00 91.94 99 ALA A CA 1
ATOM 778 C C . ALA A 1 99 ? -1.754 17.792 7.753 1.00 91.94 99 ALA A C 1
ATOM 780 O O . ALA A 1 99 ? -2.225 18.731 8.389 1.00 91.94 99 ALA A O 1
ATOM 781 N N . ARG A 1 100 ? -2.243 17.402 6.571 1.00 96.06 100 ARG A N 1
ATOM 782 C CA . ARG A 1 100 ? -3.407 18.002 5.910 1.00 96.06 100 ARG A CA 1
ATOM 783 C C . ARG A 1 100 ? -4.747 17.391 6.339 1.00 96.06 100 ARG A C 1
ATOM 785 O O . ARG A 1 100 ? -5.770 17.793 5.802 1.00 96.06 100 ARG A O 1
ATOM 792 N N . GLN A 1 101 ? -4.750 16.464 7.304 1.00 94.19 101 GLN A N 1
ATOM 793 C CA . GLN A 1 101 ? -5.960 15.820 7.838 1.00 94.19 101 GLN A CA 1
ATOM 794 C C . GLN A 1 101 ? -6.821 15.145 6.756 1.00 94.19 101 GLN A C 1
ATOM 796 O O . GLN A 1 101 ? -8.047 15.151 6.808 1.00 94.19 101 GLN A O 1
ATOM 801 N N . GLU A 1 102 ? -6.171 14.543 5.763 1.00 96.62 102 GLU A N 1
ATOM 802 C CA . GLU A 1 102 ? -6.850 13.908 4.628 1.00 96.62 102 GLU A CA 1
ATOM 803 C C . GLU A 1 102 ? -7.281 12.467 4.932 1.00 96.62 102 GLU A C 1
ATOM 805 O O . GLU A 1 102 ? -7.990 11.842 4.144 1.00 96.62 102 GLU A O 1
ATOM 810 N N . PHE A 1 103 ? -6.856 11.906 6.063 1.00 95.19 103 PHE A N 1
ATOM 811 C CA . PHE A 1 103 ? -7.257 10.570 6.478 1.00 95.19 103 PHE A CA 1
ATOM 812 C C . PHE A 1 103 ? -8.504 10.587 7.356 1.00 95.19 103 PHE A C 1
ATOM 814 O O . PHE A 1 103 ? -8.716 11.478 8.172 1.00 95.19 103 PHE A O 1
ATOM 821 N N . GLN A 1 104 ? -9.310 9.543 7.206 1.00 92.44 104 GLN A N 1
ATOM 822 C CA . GLN A 1 104 ? -10.490 9.269 8.017 1.00 92.44 104 GLN A CA 1
ATOM 823 C C . GLN A 1 104 ? -10.517 7.791 8.401 1.00 92.44 104 GLN A C 1
ATOM 825 O O . GLN A 1 104 ? -9.959 6.947 7.696 1.00 92.44 104 GLN A O 1
ATOM 830 N N . ILE A 1 105 ? -11.199 7.468 9.499 1.00 89.56 105 ILE A N 1
ATOM 831 C CA . ILE A 1 105 ? -11.428 6.086 9.925 1.00 89.56 105 ILE A CA 1
ATOM 832 C C . ILE A 1 105 ? -12.914 5.782 9.821 1.00 89.56 105 ILE A C 1
ATOM 834 O O . ILE A 1 105 ? -13.753 6.486 10.378 1.00 89.56 105 ILE A O 1
ATOM 838 N N . PHE A 1 106 ? -13.228 4.725 9.086 1.00 86.56 106 PHE A N 1
ATOM 839 C CA . PHE A 1 106 ? -14.561 4.151 9.006 1.00 86.56 106 PHE A CA 1
ATOM 840 C C . PHE A 1 106 ? -14.605 2.936 9.925 1.00 86.56 106 PHE A C 1
ATOM 842 O O . PHE A 1 106 ? -13.614 2.221 10.041 1.00 86.56 106 PHE A O 1
ATOM 849 N N . TYR A 1 107 ? -15.747 2.682 10.557 1.00 84.31 107 TYR A N 1
ATOM 850 C CA . TYR A 1 107 ? -15.895 1.579 11.502 1.00 84.31 107 TYR A CA 1
ATOM 851 C C . TYR A 1 107 ? -16.938 0.592 10.997 1.00 84.31 107 TYR A C 1
ATOM 853 O O . TYR A 1 107 ? -18.102 0.951 10.822 1.00 84.31 107 TYR A O 1
ATOM 861 N N . GLN A 1 108 ? -16.520 -0.647 10.747 1.00 81.81 108 GLN A N 1
ATOM 862 C CA . GLN A 1 108 ? -17.408 -1.713 10.295 1.00 81.81 108 GLN A CA 1
ATOM 863 C C . GLN A 1 108 ? -17.755 -2.639 11.471 1.00 81.81 108 GLN A C 1
ATOM 865 O O . GLN A 1 108 ? -16.842 -3.203 12.071 1.00 81.81 108 GLN A O 1
ATOM 870 N N . PRO A 1 109 ? -19.041 -2.816 11.828 1.00 82.69 109 PRO A N 1
ATOM 871 C CA . PRO A 1 109 ? -19.421 -3.699 12.924 1.00 82.69 109 PRO A CA 1
ATOM 872 C C . PRO A 1 109 ? -19.230 -5.173 12.547 1.00 82.69 109 PRO A C 1
ATOM 874 O O . PRO A 1 109 ? -19.572 -5.605 11.445 1.00 82.69 109 PRO A O 1
ATOM 877 N N . ILE A 1 110 ? -18.743 -5.952 13.506 1.00 80.81 110 ILE A N 1
ATOM 878 C CA . ILE A 1 110 ? -18.666 -7.411 13.481 1.00 80.81 110 ILE A CA 1
ATOM 879 C C . ILE A 1 110 ? -19.728 -7.930 14.449 1.00 80.81 110 ILE A C 1
ATOM 881 O O . ILE A 1 110 ? -19.704 -7.619 15.641 1.00 80.81 110 ILE A O 1
ATOM 885 N N . VAL A 1 111 ? -20.675 -8.710 13.932 1.00 83.50 111 VAL A N 1
ATOM 886 C CA . VAL A 1 111 ? -21.839 -9.204 14.680 1.00 83.50 111 VAL A CA 1
ATOM 887 C C . VAL A 1 111 ? -21.619 -10.660 15.081 1.00 83.50 111 VAL A C 1
ATOM 889 O O . VAL A 1 111 ? -21.195 -11.478 14.264 1.00 83.50 111 VAL A O 1
ATOM 892 N N . SER A 1 112 ? -21.925 -10.993 16.335 1.00 84.62 112 SER A N 1
ATOM 893 C CA . SER A 1 112 ? -21.974 -12.379 16.800 1.00 84.62 112 SER A CA 1
ATOM 894 C C . SER A 1 112 ? -23.173 -13.090 16.176 1.00 84.62 112 SER A C 1
ATOM 896 O O . SER A 1 112 ? -24.311 -12.655 16.345 1.00 84.62 112 SER A O 1
ATOM 898 N N . LEU A 1 113 ? -22.937 -14.200 15.474 1.00 88.50 113 LEU A N 1
ATOM 899 C CA . LEU A 1 113 ? -24.021 -14.992 14.879 1.00 88.50 113 LEU A CA 1
ATOM 900 C C . LEU A 1 113 ? -24.864 -15.725 15.932 1.00 88.50 113 LEU A C 1
ATOM 902 O O . LEU A 1 113 ? -26.024 -16.025 15.675 1.00 88.50 113 LEU A O 1
ATOM 906 N N . GLU A 1 114 ? -24.294 -16.002 17.106 1.00 90.44 114 GLU A N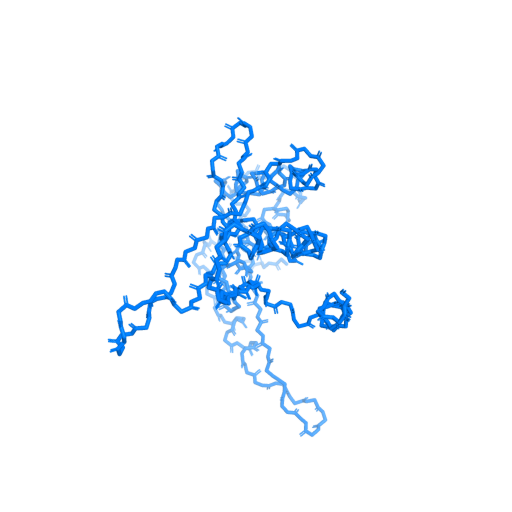 1
ATOM 907 C CA . GLU A 1 114 ? -24.985 -16.693 18.198 1.00 90.44 114 GLU A CA 1
ATOM 908 C C . GLU A 1 114 ? -25.989 -15.777 18.906 1.00 90.44 114 GLU A C 1
ATOM 910 O O . GLU A 1 114 ? -27.081 -16.212 19.263 1.00 90.44 114 GLU A O 1
ATOM 915 N N . THR A 1 115 ? -25.627 -14.506 19.105 1.00 86.44 115 THR A N 1
ATOM 916 C CA . THR A 1 115 ? -26.428 -13.548 19.887 1.00 86.44 115 THR A CA 1
ATOM 917 C C . THR A 1 115 ? -27.117 -12.487 19.030 1.00 86.44 115 THR A C 1
ATOM 919 O O . THR A 1 115 ? -28.019 -11.810 19.514 1.00 86.44 115 THR A O 1
ATOM 922 N N . GLY A 1 116 ? -26.699 -12.302 17.774 1.00 85.00 116 GLY A N 1
ATOM 923 C CA . GLY A 1 116 ? -27.171 -11.227 16.894 1.00 85.00 116 GLY A CA 1
ATOM 924 C C . GLY A 1 116 ? -26.714 -9.825 17.315 1.00 85.00 116 GLY A C 1
ATOM 925 O O . GLY A 1 116 ? -27.147 -8.838 16.725 1.00 85.00 116 GLY A O 1
ATOM 926 N N . THR A 1 117 ? -25.852 -9.719 18.330 1.00 83.00 117 THR A N 1
ATOM 927 C CA . THR A 1 117 ? -25.368 -8.446 18.876 1.00 83.00 117 THR A CA 1
ATOM 928 C C . THR A 1 117 ? -24.022 -8.059 18.275 1.00 83.00 117 THR A C 1
ATOM 930 O O . THR A 1 117 ? -23.244 -8.915 17.844 1.00 83.00 117 THR A O 1
ATOM 933 N N . ILE A 1 118 ? -23.722 -6.758 18.263 1.00 80.69 118 ILE A N 1
ATOM 934 C CA . ILE A 1 118 ? -22.402 -6.262 17.862 1.00 80.69 118 ILE A CA 1
ATOM 935 C C . ILE A 1 118 ? -21.375 -6.782 18.871 1.00 80.69 118 ILE A C 1
ATOM 937 O O . ILE A 1 118 ? -21.512 -6.557 20.070 1.00 80.69 118 ILE A O 1
ATOM 941 N N . ALA A 1 119 ? -20.371 -7.501 18.379 1.00 79.00 119 ALA A N 1
ATOM 942 C CA . ALA A 1 119 ? -19.266 -7.996 19.185 1.00 79.00 119 ALA A CA 1
ATOM 943 C C . ALA A 1 119 ? -18.105 -6.996 19.168 1.00 79.00 119 ALA A C 1
ATOM 945 O O . ALA A 1 119 ? -17.580 -6.625 20.216 1.00 79.00 119 ALA A O 1
ATOM 946 N N . GLU A 1 120 ? -17.720 -6.552 17.968 1.00 78.00 120 GLU A N 1
ATOM 947 C CA . GLU A 1 120 ? -16.540 -5.716 17.753 1.00 78.00 120 GLU A CA 1
ATOM 948 C C . GLU A 1 120 ? -16.749 -4.730 16.597 1.00 78.00 120 GLU A C 1
ATOM 950 O O . GLU A 1 120 ? -17.680 -4.871 15.806 1.00 78.00 120 GLU A O 1
ATOM 955 N N . PHE A 1 121 ? -15.849 -3.758 16.459 1.00 79.31 121 PHE A N 1
ATOM 956 C CA . PHE A 1 121 ? -15.745 -2.916 15.264 1.00 79.31 121 PHE A CA 1
ATOM 957 C C . PHE A 1 121 ? -14.366 -3.036 14.626 1.00 79.31 121 PHE A C 1
ATOM 959 O O . PHE A 1 121 ? -13.360 -2.998 15.331 1.00 79.31 121 PHE A O 1
ATOM 966 N N . GLU A 1 122 ? -14.322 -3.108 13.299 1.00 78.25 122 GLU A N 1
ATOM 967 C CA . GLU A 1 122 ? -13.105 -3.003 12.502 1.00 78.25 122 GLU A CA 1
ATOM 968 C C . GLU A 1 122 ? -12.855 -1.547 12.087 1.00 78.25 122 GLU A C 1
ATOM 970 O O . GLU A 1 122 ? -13.704 -0.928 11.443 1.00 78.25 122 GLU A O 1
ATOM 975 N N . ALA A 1 123 ? -11.690 -1.002 12.450 1.00 82.75 123 ALA A N 1
ATOM 976 C CA . ALA A 1 123 ? -11.252 0.330 12.030 1.00 82.75 123 ALA A CA 1
ATOM 977 C C . ALA A 1 123 ? -10.589 0.280 10.644 1.00 82.75 123 ALA A C 1
ATOM 979 O O . ALA A 1 123 ? -9.550 -0.352 10.458 1.00 82.75 123 ALA A O 1
ATOM 980 N N . LEU A 1 124 ? -11.171 0.985 9.678 1.00 81.94 124 LEU A N 1
ATOM 981 C CA . LEU A 1 124 ? 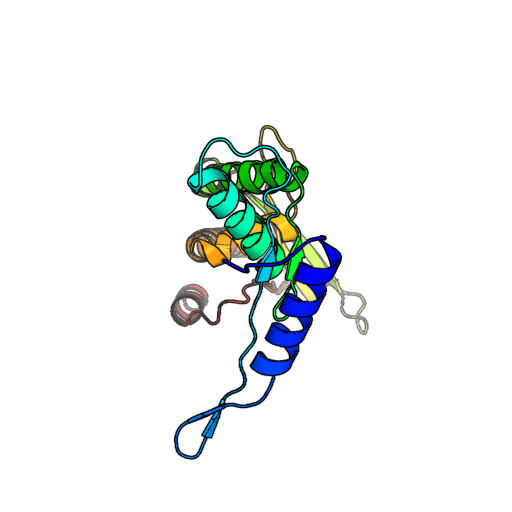-10.782 0.972 8.275 1.00 81.94 124 LEU A CA 1
ATOM 982 C C . LEU A 1 124 ? -10.364 2.372 7.822 1.00 81.94 124 LEU A C 1
ATOM 984 O O . LEU A 1 124 ? -11.193 3.275 7.705 1.00 81.94 124 LEU A O 1
ATOM 988 N N . ILE A 1 125 ? -9.081 2.549 7.509 1.00 90.25 125 ILE A N 1
ATOM 989 C CA . ILE A 1 125 ? -8.570 3.828 7.009 1.00 90.25 125 ILE A CA 1
ATOM 990 C C . ILE A 1 125 ? -9.165 4.167 5.633 1.00 90.25 125 ILE A C 1
ATOM 992 O O . ILE A 1 125 ? -9.363 3.299 4.776 1.00 90.25 125 ILE A O 1
ATOM 996 N N . ARG A 1 126 ? -9.448 5.446 5.410 1.00 90.50 126 ARG A N 1
ATOM 997 C CA . ARG A 1 126 ? -9.846 6.039 4.133 1.00 90.50 126 ARG A CA 1
ATOM 998 C C . ARG A 1 126 ? -9.015 7.286 3.898 1.00 90.50 126 ARG A C 1
ATOM 1000 O O . ARG A 1 126 ? -8.798 8.053 4.830 1.00 90.50 126 ARG A O 1
ATOM 1007 N N . TRP A 1 127 ? -8.580 7.494 2.663 1.00 95.12 127 TRP A N 1
ATOM 1008 C CA . TRP A 1 127 ? -7.908 8.727 2.273 1.00 95.12 127 TRP A CA 1
ATOM 1009 C C . TRP A 1 127 ? -8.855 9.565 1.420 1.00 95.12 127 TRP A C 1
ATOM 1011 O O . TRP A 1 127 ? -9.279 9.130 0.352 1.00 95.12 127 TRP A O 1
ATOM 1021 N N . GLN A 1 128 ? -9.219 10.741 1.919 1.00 96.06 128 GLN A N 1
ATOM 1022 C CA . GLN A 1 128 ? -9.995 11.750 1.210 1.00 96.06 128 GLN A CA 1
ATOM 1023 C C . GLN A 1 128 ? -9.040 12.784 0.624 1.00 96.06 128 GLN A C 1
ATOM 1025 O O . GLN A 1 128 ? -8.654 13.750 1.279 1.00 96.06 128 GLN A O 1
ATOM 1030 N N . HIS A 1 129 ? -8.630 12.558 -0.617 1.00 96.12 129 HIS A N 1
ATOM 1031 C CA . HIS A 1 129 ? -7.746 13.468 -1.321 1.00 96.12 129 HIS A CA 1
ATOM 1032 C C . HIS A 1 129 ? -8.544 14.668 -1.861 1.00 96.12 129 HIS A C 1
ATOM 1034 O O . HIS A 1 129 ? -9.584 14.461 -2.491 1.00 96.12 129 HIS A O 1
ATOM 1040 N N . PRO A 1 130 ? -8.052 15.913 -1.709 1.00 92.81 130 PRO A N 1
ATOM 1041 C CA . PRO A 1 130 ? -8.794 17.115 -2.103 1.00 92.81 130 PRO A CA 1
ATOM 1042 C C . PRO A 1 130 ? -9.165 17.141 -3.593 1.00 92.81 130 PRO A C 1
ATOM 1044 O O . PRO A 1 130 ? -10.280 17.504 -3.946 1.00 92.81 130 PRO A O 1
ATOM 1047 N N . GLU A 1 131 ? -8.244 16.724 -4.467 1.00 93.25 131 GLU A N 1
ATOM 1048 C CA . GLU A 1 131 ? -8.474 16.707 -5.923 1.00 93.25 131 GLU A CA 1
ATOM 1049 C C . GLU A 1 131 ? -8.989 15.364 -6.472 1.00 93.25 131 GLU A C 1
ATOM 1051 O O . GLU A 1 131 ? -9.843 15.342 -7.354 1.00 93.25 131 GLU A O 1
ATOM 1056 N N . LYS A 1 132 ? -8.473 14.231 -5.971 1.00 90.50 132 LYS A N 1
ATOM 1057 C CA . LYS A 1 132 ? -8.752 12.881 -6.495 1.00 90.50 132 LYS A CA 1
ATOM 1058 C C . LYS A 1 132 ? -9.951 12.198 -5.823 1.00 90.50 132 LYS A C 1
ATOM 1060 O O . LYS A 1 132 ? -10.357 11.126 -6.260 1.00 90.50 132 LYS A O 1
ATOM 1065 N N . GLY A 1 133 ? -10.520 12.797 -4.776 1.00 93.69 133 GLY A N 1
ATOM 1066 C CA . GLY A 1 133 ? -11.603 12.202 -3.997 1.00 93.69 133 GLY A CA 1
ATOM 1067 C C . GLY A 1 133 ? -11.127 11.039 -3.124 1.00 93.69 133 GLY A C 1
ATOM 1068 O O . GLY A 1 133 ? -10.015 11.055 -2.594 1.00 93.69 133 GLY A O 1
ATOM 1069 N N . SER A 1 134 ? -11.980 10.030 -2.941 1.00 92.50 134 SER A N 1
ATOM 1070 C CA . SER A 1 134 ? -11.659 8.894 -2.075 1.00 92.50 134 SER A CA 1
ATOM 1071 C C . SER A 1 134 ? -10.672 7.943 -2.753 1.00 92.50 134 SER A C 1
ATOM 1073 O O . SER A 1 134 ? -10.990 7.342 -3.777 1.00 92.50 134 SER A O 1
ATOM 1075 N N . ILE A 1 135 ? -9.489 7.787 -2.157 1.00 92.31 135 ILE A N 1
ATOM 1076 C CA . ILE A 1 135 ? -8.438 6.884 -2.631 1.00 92.31 135 ILE A CA 1
ATOM 1077 C C . ILE A 1 135 ? -8.489 5.582 -1.830 1.00 92.31 135 ILE A C 1
ATOM 1079 O O . ILE A 1 135 ? -8.521 5.585 -0.592 1.00 92.31 135 ILE A O 1
ATOM 1083 N N . SER A 1 136 ? -8.487 4.453 -2.542 1.00 86.44 136 SER A N 1
ATOM 1084 C CA . SER A 1 136 ? -8.579 3.129 -1.931 1.00 86.44 136 SER A CA 1
ATOM 1085 C C . SER A 1 136 ? -7.329 2.794 -1.107 1.00 86.44 136 SER A C 1
ATOM 1087 O O . SER A 1 136 ? -6.209 3.024 -1.572 1.00 86.44 136 SER A O 1
ATOM 1089 N N . PRO A 1 137 ? -7.468 2.149 0.069 1.00 86.06 137 PRO A N 1
ATOM 1090 C CA . PRO A 1 137 ? -6.334 1.588 0.807 1.00 86.06 137 PRO A CA 1
ATOM 1091 C C . PRO A 1 137 ? -5.437 0.678 -0.035 1.00 86.06 137 PRO A C 1
ATOM 1093 O O . PRO A 1 137 ? -4.223 0.684 0.147 1.00 86.06 137 PRO A O 1
ATOM 1096 N N . ALA A 1 138 ? -6.004 -0.052 -0.999 1.00 82.12 138 ALA A N 1
ATOM 1097 C CA . ALA A 1 138 ? -5.232 -0.909 -1.897 1.00 82.12 138 ALA A CA 1
ATOM 1098 C C . ALA A 1 138 ? -4.247 -0.127 -2.789 1.00 82.12 138 ALA A C 1
ATOM 1100 O O . ALA A 1 138 ? -3.256 -0.695 -3.242 1.00 82.12 138 ALA A O 1
ATOM 1101 N N . GLU A 1 139 ? -4.497 1.162 -3.029 1.00 83.88 139 GLU A N 1
ATOM 1102 C CA . GLU A 1 139 ? -3.643 2.013 -3.859 1.00 83.88 139 GLU A CA 1
ATOM 1103 C C . GLU A 1 139 ? -2.506 2.647 -3.052 1.00 83.88 139 GLU A C 1
ATOM 1105 O O . GLU A 1 139 ? -1.359 2.656 -3.505 1.00 83.88 139 GLU A O 1
ATOM 1110 N N . PHE A 1 140 ? -2.794 3.154 -1.847 1.00 89.25 140 PHE A N 1
ATOM 1111 C CA . PHE A 1 140 ? -1.812 3.924 -1.078 1.00 89.25 140 PHE A CA 1
ATOM 1112 C C . PHE A 1 140 ? -1.058 3.120 -0.012 1.00 89.25 140 PHE A C 1
ATOM 1114 O O . PHE A 1 140 ? 0.068 3.494 0.315 1.00 89.25 140 PHE A O 1
ATOM 1121 N N . ILE A 1 141 ? -1.608 2.018 0.521 1.00 87.06 141 ILE A N 1
ATOM 1122 C CA . ILE A 1 141 ? -0.900 1.195 1.521 1.00 87.06 141 ILE A CA 1
ATOM 1123 C C . ILE A 1 141 ? 0.419 0.635 0.967 1.00 87.06 141 ILE A C 1
ATOM 1125 O O . ILE A 1 141 ? 1.429 0.777 1.654 1.00 87.06 141 ILE A O 1
ATOM 1129 N N . PRO A 1 142 ? 0.489 0.087 -0.265 1.00 81.94 142 PRO A N 1
ATOM 1130 C CA . PRO A 1 142 ? 1.761 -0.394 -0.808 1.00 81.94 142 PRO A CA 1
ATOM 1131 C C . PRO A 1 142 ? 2.826 0.707 -0.892 1.00 81.94 142 PRO A C 1
ATOM 1133 O O . PRO A 1 142 ? 3.990 0.479 -0.578 1.00 81.94 142 PRO A O 1
ATOM 1136 N N . ILE A 1 143 ? 2.421 1.929 -1.259 1.00 87.38 143 ILE A N 1
ATOM 1137 C CA . ILE A 1 143 ? 3.318 3.093 -1.289 1.00 87.38 143 ILE A CA 1
ATOM 1138 C C . ILE A 1 143 ? 3.789 3.417 0.127 1.00 87.38 143 ILE A C 1
ATOM 1140 O O . ILE A 1 143 ? 4.978 3.635 0.350 1.00 87.38 143 ILE A O 1
ATOM 1144 N N . ALA A 1 144 ? 2.874 3.420 1.097 1.00 87.31 144 ALA A N 1
ATOM 1145 C CA . ALA A 1 144 ? 3.197 3.677 2.491 1.00 87.31 144 ALA A CA 1
ATOM 1146 C C . ALA A 1 144 ? 4.198 2.656 3.056 1.00 87.31 144 ALA A C 1
ATOM 1148 O O . ALA A 1 144 ? 5.101 3.029 3.805 1.00 87.31 144 ALA A O 1
ATOM 1149 N N . GLU A 1 145 ? 4.054 1.379 2.701 1.00 83.81 145 GLU A N 1
ATOM 1150 C CA . GLU A 1 145 ? 4.968 0.312 3.113 1.00 83.81 145 GLU A CA 1
ATOM 1151 C C . GLU A 1 145 ? 6.353 0.480 2.480 1.00 83.81 145 GLU A C 1
ATOM 1153 O O . GLU A 1 145 ? 7.355 0.458 3.195 1.00 83.81 145 GLU A O 1
ATOM 1158 N N . GLU A 1 146 ? 6.416 0.710 1.165 1.00 80.00 146 GLU A N 1
ATOM 1159 C CA . GLU A 1 146 ? 7.676 0.891 0.428 1.00 80.00 146 GLU A CA 1
ATOM 1160 C C . GLU A 1 146 ? 8.458 2.135 0.881 1.00 80.00 146 GLU A C 1
ATOM 1162 O O . GLU A 1 146 ? 9.687 2.124 0.901 1.00 80.00 146 GLU A O 1
ATOM 1167 N N . THR A 1 147 ? 7.754 3.200 1.269 1.00 83.50 147 THR A N 1
ATOM 1168 C CA . THR A 1 147 ? 8.353 4.491 1.658 1.00 83.50 147 THR A CA 1
ATOM 1169 C C . THR A 1 147 ? 8.537 4.652 3.167 1.00 83.50 147 THR A C 1
ATOM 1171 O O . THR A 1 147 ? 9.070 5.663 3.625 1.00 83.50 147 THR A O 1
ATOM 1174 N N . GLY A 1 148 ? 8.074 3.687 3.965 1.00 84.38 148 GLY A N 1
ATOM 1175 C CA . GLY A 1 148 ? 8.087 3.756 5.428 1.00 84.38 148 GLY A CA 1
ATOM 1176 C C . GLY A 1 148 ? 7.017 4.671 6.042 1.00 84.38 148 GLY A C 1
ATOM 1177 O O . GLY A 1 148 ? 6.890 4.705 7.268 1.00 84.38 148 GLY A O 1
ATOM 1178 N N . LEU A 1 149 ? 6.199 5.360 5.233 1.00 88.31 149 LEU A N 1
ATOM 1179 C CA . LEU A 1 149 ? 5.075 6.187 5.700 1.00 88.31 149 LEU A CA 1
ATOM 1180 C C . LEU A 1 149 ? 3.984 5.370 6.414 1.00 88.31 149 LEU A C 1
ATOM 1182 O O . LEU A 1 149 ? 3.179 5.935 7.151 1.00 88.31 149 LEU A O 1
ATOM 1186 N N . ILE A 1 150 ? 3.979 4.042 6.271 1.00 86.12 150 ILE A N 1
ATOM 1187 C CA . ILE A 1 150 ? 3.063 3.155 7.000 1.00 86.12 150 ILE A CA 1
ATOM 1188 C C . ILE A 1 150 ? 3.209 3.286 8.521 1.00 86.12 150 ILE A C 1
ATOM 1190 O O . ILE A 1 150 ? 2.232 3.122 9.247 1.00 86.12 150 ILE A O 1
ATOM 1194 N N . VAL A 1 151 ? 4.404 3.630 9.016 1.00 86.75 151 VAL A N 1
ATOM 1195 C CA . VAL A 1 151 ? 4.663 3.803 10.452 1.00 86.75 151 VAL A CA 1
ATOM 1196 C C . VAL A 1 151 ? 3.928 5.031 11.012 1.00 86.75 151 VAL A C 1
ATOM 1198 O O . VAL A 1 151 ? 3.102 4.849 11.909 1.00 86.75 151 VAL A O 1
ATOM 1201 N N . PRO A 1 152 ? 4.151 6.265 10.509 1.00 89.38 152 PRO A N 1
ATOM 1202 C CA . PRO A 1 152 ? 3.418 7.432 10.994 1.00 89.38 152 PRO A CA 1
ATOM 1203 C C . PRO A 1 152 ? 1.911 7.350 10.711 1.00 89.38 152 PRO A C 1
ATOM 1205 O O . PRO A 1 152 ? 1.123 7.773 11.555 1.00 89.38 152 PRO A O 1
ATOM 1208 N N . ILE A 1 153 ? 1.488 6.754 9.587 1.00 89.56 153 ILE A N 1
ATOM 1209 C CA . ILE A 1 153 ? 0.059 6.519 9.309 1.00 89.56 153 ILE A CA 1
ATOM 1210 C C . ILE A 1 153 ? -0.536 5.577 10.359 1.00 89.56 153 ILE A C 1
ATOM 1212 O O . ILE A 1 153 ? -1.578 5.879 10.933 1.00 89.56 153 ILE A O 1
ATOM 1216 N N . GLY A 1 154 ? 0.136 4.464 10.662 1.00 87.00 154 GLY A N 1
ATOM 1217 C CA . GLY A 1 154 ? -0.312 3.516 11.680 1.00 87.00 154 GLY A CA 1
ATOM 1218 C C . GLY A 1 154 ? -0.412 4.145 13.071 1.00 87.00 154 GLY A C 1
ATOM 1219 O O . GLY A 1 154 ? -1.377 3.893 13.790 1.00 87.00 154 GLY A O 1
ATOM 1220 N N . GLN A 1 155 ? 0.539 5.009 13.438 1.00 87.69 155 GLN A N 1
ATOM 1221 C CA . GLN A 1 155 ? 0.492 5.754 14.699 1.00 87.69 155 GLN A CA 1
ATOM 1222 C C . GLN A 1 155 ? -0.708 6.707 14.766 1.00 87.69 155 GLN A C 1
ATOM 1224 O O . GLN A 1 155 ? -1.380 6.776 15.799 1.00 87.69 155 GLN A O 1
ATOM 1229 N N . TRP A 1 156 ? -0.987 7.428 13.679 1.00 90.62 156 TRP A N 1
ATOM 1230 C CA . TRP A 1 156 ? -2.159 8.293 13.590 1.00 90.62 156 TRP A CA 1
ATOM 1231 C C . TRP A 1 156 ? -3.457 7.479 13.710 1.00 90.62 156 TRP A C 1
ATOM 1233 O O . TRP A 1 156 ? -4.274 7.775 14.578 1.00 90.62 156 TRP A O 1
ATOM 1243 N N . VAL A 1 157 ? -3.592 6.383 12.947 1.00 88.88 157 VAL A N 1
ATOM 1244 C CA . VAL A 1 157 ? -4.782 5.508 12.978 1.00 88.88 157 VAL A CA 1
ATOM 1245 C C . VAL A 1 157 ? -5.060 4.977 14.383 1.00 88.88 157 VAL A C 1
ATOM 1247 O O . VAL A 1 157 ? -6.204 4.983 14.829 1.00 88.88 157 VAL A O 1
ATOM 1250 N N . LEU A 1 158 ? -4.026 4.530 15.097 1.00 85.25 158 LEU A N 1
ATOM 1251 C CA . LEU A 1 158 ? -4.167 4.061 16.476 1.00 85.25 158 LEU A CA 1
ATOM 1252 C C . LEU A 1 158 ? -4.670 5.145 17.414 1.00 85.25 158 LEU A C 1
ATOM 1254 O O . LEU A 1 158 ? -5.546 4.890 18.233 1.00 85.25 158 LEU A O 1
ATOM 1258 N N . THR A 1 159 ? -4.082 6.334 17.311 1.00 88.62 159 THR A N 1
ATOM 1259 C CA . THR A 1 159 ? -4.411 7.454 18.189 1.00 88.62 159 THR A CA 1
ATOM 1260 C C . THR A 1 159 ? -5.884 7.817 18.030 1.00 88.62 159 THR A C 1
ATOM 1262 O O . THR A 1 159 ? -6.610 7.862 19.022 1.00 88.62 159 THR A O 1
ATOM 1265 N N . GLU A 1 160 ? -6.342 7.972 16.789 1.00 89.62 160 GLU A N 1
ATOM 1266 C CA . GLU A 1 160 ? -7.739 8.271 16.466 1.00 89.62 160 GLU A CA 1
ATOM 1267 C C . GLU A 1 160 ? -8.689 7.141 16.892 1.00 89.62 160 GLU A C 1
ATOM 1269 O O . GLU A 1 160 ? -9.719 7.394 17.513 1.00 89.62 160 GLU A O 1
ATOM 1274 N N . ALA A 1 161 ? -8.332 5.878 16.638 1.00 85.19 161 ALA A N 1
ATOM 1275 C CA . ALA A 1 161 ? -9.160 4.739 17.030 1.00 85.19 161 ALA A CA 1
ATOM 1276 C C . ALA A 1 161 ? -9.297 4.614 18.558 1.00 85.19 161 ALA A C 1
ATOM 1278 O O . ALA A 1 161 ? -10.389 4.350 19.062 1.00 85.19 161 ALA A O 1
ATOM 1279 N N . CYS A 1 162 ? -8.219 4.842 19.315 1.00 86.00 162 CYS A N 1
ATOM 1280 C CA . CYS A 1 162 ? -8.261 4.857 20.778 1.00 86.00 162 CYS A CA 1
ATOM 1281 C C . CYS A 1 162 ? -9.105 6.019 21.319 1.00 86.00 162 CYS A C 1
ATOM 1283 O O . CYS A 1 162 ? -9.869 5.827 22.267 1.00 86.00 162 CYS A O 1
ATOM 1285 N N . GLN A 1 163 ? -8.999 7.208 20.719 1.00 89.56 163 GLN A N 1
ATOM 1286 C CA . GLN A 1 163 ? -9.832 8.357 21.084 1.00 89.56 163 GLN A CA 1
ATOM 1287 C C . GLN A 1 163 ? -11.313 8.077 20.814 1.00 89.56 163 GLN A C 1
ATOM 1289 O O . GLN A 1 163 ? -12.146 8.283 21.698 1.00 89.56 163 GLN A O 1
ATOM 1294 N N . GLN A 1 164 ? -11.637 7.531 19.640 1.00 88.19 164 GLN A N 1
ATOM 1295 C CA . GLN A 1 164 ? -13.006 7.165 19.287 1.00 88.19 164 GLN A CA 1
ATOM 1296 C C . GLN A 1 164 ? -13.568 6.086 20.218 1.00 88.19 164 GLN A C 1
ATOM 1298 O O . GLN A 1 164 ? -14.721 6.176 20.640 1.00 88.19 164 GLN A O 1
ATOM 1303 N N . MET A 1 165 ? -12.755 5.089 20.579 1.00 83.12 165 MET A N 1
ATOM 1304 C CA . MET A 1 165 ? -13.152 4.043 21.519 1.00 83.12 165 MET A CA 1
ATOM 1305 C C . MET A 1 165 ? -13.488 4.620 22.895 1.00 83.12 165 MET A C 1
ATOM 1307 O O . MET A 1 165 ? -14.504 4.244 23.474 1.00 83.12 165 MET A O 1
ATOM 1311 N N . ARG A 1 166 ? -12.675 5.553 23.409 1.00 85.12 166 ARG A N 1
ATOM 1312 C CA . ARG A 1 166 ? -12.966 6.234 24.678 1.00 85.12 166 ARG A CA 1
ATOM 1313 C C . ARG A 1 166 ? -14.279 7.011 24.598 1.00 85.12 166 ARG A C 1
ATOM 1315 O O . ARG A 1 166 ? -15.115 6.857 25.481 1.00 85.12 166 ARG A O 1
ATOM 1322 N N . ALA A 1 167 ? -14.489 7.774 23.525 1.00 87.50 167 ALA A N 1
ATOM 1323 C CA . ALA A 1 167 ? -15.732 8.516 23.324 1.00 87.50 167 ALA A CA 1
ATOM 1324 C C . ALA A 1 167 ? -16.959 7.587 23.312 1.00 87.50 167 ALA A C 1
ATOM 1326 O O . ALA A 1 167 ? -17.981 7.891 23.922 1.00 87.50 167 ALA A O 1
ATOM 1327 N N . TRP A 1 168 ? -16.853 6.414 22.680 1.00 85.81 168 TRP A N 1
ATOM 1328 C CA . TRP A 1 168 ? -17.917 5.413 22.720 1.00 85.81 168 TRP A CA 1
ATOM 1329 C C . TRP A 1 168 ? -18.115 4.788 24.097 1.00 85.81 168 TRP A C 1
ATOM 1331 O O . TRP A 1 168 ? -19.257 4.586 24.481 1.00 85.81 168 TRP A O 1
ATOM 1341 N N . GLN A 1 169 ? -17.055 4.519 24.858 1.00 81.25 169 GLN A N 1
ATOM 1342 C CA . GLN A 1 169 ? -17.176 4.006 26.230 1.00 81.25 169 GLN A CA 1
ATOM 1343 C C . GLN A 1 169 ? -17.830 5.015 27.184 1.00 81.25 169 GLN A C 1
ATOM 1345 O O . GLN A 1 169 ? -18.515 4.623 28.124 1.00 81.25 169 GLN A O 1
ATOM 1350 N N . GLU A 1 170 ? -17.620 6.311 26.957 1.00 84.75 170 GLU A N 1
ATOM 1351 C CA . GLU A 1 170 ? -18.272 7.376 27.725 1.00 84.75 170 GLU A CA 1
ATOM 1352 C C . GLU A 1 170 ? -19.745 7.550 27.325 1.00 84.75 170 GLU A C 1
ATOM 1354 O O . GLU A 1 170 ? -20.589 7.847 28.170 1.00 84.75 170 GLU A O 1
ATOM 1359 N N . GLN A 1 171 ? -20.062 7.354 26.042 1.00 83.69 171 GLN A N 1
ATOM 1360 C CA . GLN A 1 171 ? -21.405 7.548 25.496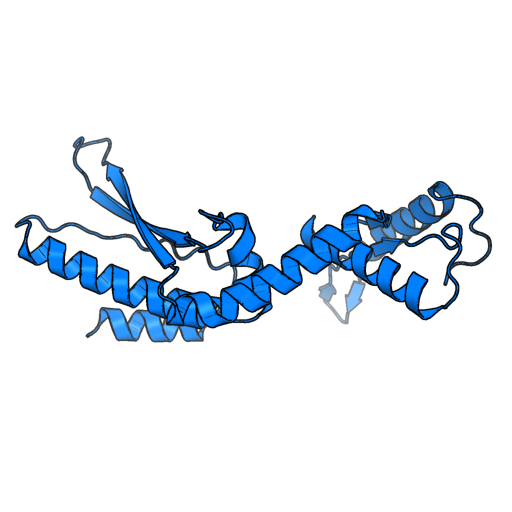 1.00 83.69 171 GLN A CA 1
ATOM 1361 C C . GLN A 1 171 ? -22.315 6.319 25.650 1.00 83.69 171 GLN A C 1
ATOM 1363 O O . GLN A 1 171 ? -23.528 6.465 25.817 1.00 83.69 171 GLN A O 1
ATOM 1368 N N . PHE A 1 172 ? -21.751 5.115 25.581 1.00 77.62 172 PHE A N 1
ATOM 1369 C CA . PHE A 1 172 ? -22.469 3.847 25.605 1.00 77.62 172 PHE A CA 1
ATOM 1370 C C . PHE A 1 172 ? -22.004 3.023 26.808 1.00 77.62 172 PHE A C 1
ATOM 1372 O O . PHE A 1 172 ? -20.825 2.731 26.970 1.00 77.62 172 PHE A O 1
ATOM 1379 N N . SER A 1 173 ? -22.944 2.619 27.660 1.00 62.56 173 SER A N 1
ATOM 1380 C CA . SER A 1 173 ? -22.690 1.868 28.898 1.00 62.56 173 SER A CA 1
ATOM 1381 C C . SER A 1 173 ? -22.307 0.394 28.683 1.00 62.56 173 SER A C 1
ATOM 1383 O O . SER A 1 173 ? -22.027 -0.319 29.649 1.00 62.56 173 SER A O 1
ATOM 1385 N N . GLU A 1 174 ? -22.276 -0.074 27.435 1.00 64.75 174 GLU A N 1
ATOM 1386 C CA . GLU A 1 174 ? -21.848 -1.423 27.072 1.00 64.75 174 GLU A CA 1
ATOM 1387 C C . GLU A 1 174 ? -20.339 -1.474 26.804 1.00 64.75 174 GLU A C 1
ATOM 1389 O O . GLU A 1 174 ? -19.753 -0.578 26.197 1.00 64.75 174 GLU A O 1
ATOM 1394 N N . LYS A 1 175 ? -19.685 -2.559 27.238 1.00 61.75 175 LYS A N 1
ATOM 1395 C CA . LYS A 1 175 ? -18.272 -2.811 26.929 1.00 61.75 175 LYS A CA 1
ATOM 1396 C C . LYS A 1 175 ? -18.130 -3.201 25.457 1.00 61.75 175 LYS A C 1
ATOM 1398 O O . LYS A 1 175 ? -18.125 -4.381 25.127 1.00 61.75 175 LYS A O 1
ATOM 1403 N N . ILE A 1 176 ? -18.006 -2.205 24.590 1.00 62.47 176 ILE A N 1
ATOM 1404 C CA . ILE A 1 176 ? -17.728 -2.400 23.168 1.00 62.47 176 ILE A CA 1
ATOM 1405 C C . ILE A 1 176 ? -16.230 -2.684 22.997 1.00 62.47 176 ILE A C 1
ATOM 1407 O O . ILE A 1 176 ? -15.387 -1.900 23.440 1.00 62.47 176 ILE A O 1
ATOM 1411 N N . ALA A 1 177 ? -15.894 -3.806 22.361 1.00 62.41 177 ALA A N 1
ATOM 1412 C CA . ALA A 1 177 ? -14.529 -4.120 21.950 1.00 62.41 177 ALA A CA 1
ATOM 1413 C C . ALA A 1 177 ? -14.253 -3.556 20.543 1.00 62.41 177 ALA A C 1
ATOM 1415 O O . ALA A 1 177 ? -15.135 -3.517 19.686 1.00 62.41 177 ALA A O 1
ATOM 1416 N N . LEU A 1 178 ? -13.027 -3.095 20.293 1.00 57.69 178 LEU A N 1
ATOM 1417 C CA . LEU A 1 178 ? -12.625 -2.521 19.007 1.00 57.69 178 LEU A CA 1
ATOM 1418 C C . LEU A 1 178 ? -11.424 -3.298 18.474 1.00 57.69 178 LEU A C 1
ATOM 1420 O O . LEU A 1 178 ? -10.382 -3.382 19.126 1.00 57.69 178 LEU A O 1
ATOM 1424 N N . LYS A 1 179 ? -11.577 -3.885 17.289 1.00 63.75 179 LYS A N 1
ATOM 1425 C CA . LYS A 1 179 ? -10.525 -4.622 16.602 1.00 63.75 179 LYS A CA 1
ATOM 1426 C C . LYS A 1 179 ? -9.869 -3.709 15.578 1.00 63.75 179 LYS A C 1
ATOM 1428 O O . LYS A 1 179 ? -10.448 -3.357 14.554 1.00 63.75 179 LYS A O 1
ATOM 1433 N N . LEU A 1 180 ? -8.617 -3.346 15.825 1.00 55.88 180 LEU A N 1
ATOM 1434 C CA . LEU A 1 180 ? -7.800 -2.712 14.796 1.00 55.88 180 LEU A CA 1
ATOM 1435 C C . LEU A 1 180 ? -7.275 -3.775 13.834 1.00 55.88 180 LEU A C 1
ATOM 1437 O O . LEU A 1 180 ? -6.437 -4.599 14.204 1.00 55.88 180 LEU A O 1
ATOM 1441 N N . VAL A 1 181 ? -7.722 -3.722 12.582 1.00 56.88 181 VAL A N 1
ATOM 1442 C CA . VAL A 1 181 ? -7.075 -4.454 11.494 1.00 56.88 181 VAL A CA 1
ATOM 1443 C C . VAL A 1 181 ? -6.055 -3.522 10.864 1.00 56.88 181 VAL A C 1
ATOM 1445 O O . VAL A 1 181 ? -6.325 -2.738 9.959 1.00 56.88 181 VAL A O 1
ATOM 1448 N N . LEU A 1 182 ? -4.841 -3.587 11.396 1.00 52.38 182 LEU A N 1
ATOM 1449 C CA . LEU A 1 182 ? -3.696 -2.938 10.780 1.00 52.38 182 LEU A CA 1
ATOM 1450 C C . LEU A 1 182 ? -3.255 -3.836 9.631 1.00 52.38 182 LEU A C 1
ATOM 1452 O O . LEU A 1 182 ? -2.603 -4.859 9.844 1.00 52.38 182 LEU A O 1
ATOM 1456 N N . ILE A 1 183 ? -3.653 -3.478 8.411 1.00 46.84 183 ILE A N 1
ATOM 1457 C CA . ILE A 1 183 ? -3.158 -4.128 7.197 1.00 46.84 183 ILE A CA 1
ATOM 1458 C C . ILE A 1 183 ? -1.705 -3.682 7.025 1.00 46.84 183 ILE A C 1
ATOM 1460 O O . ILE A 1 183 ? -1.404 -2.701 6.356 1.00 46.84 183 ILE A O 1
ATOM 1464 N N . SER A 1 184 ? -0.814 -4.378 7.717 1.00 41.91 184 SER A N 1
ATOM 1465 C CA . SER A 1 184 ? 0.627 -4.238 7.607 1.00 41.91 184 SER A CA 1
ATOM 1466 C C . SER A 1 184 ? 1.171 -5.594 7.184 1.00 41.91 184 SER A C 1
ATOM 1468 O O . SER A 1 184 ? 1.155 -6.542 7.970 1.00 41.91 184 SER A O 1
ATOM 1470 N N . ARG A 1 185 ? 1.680 -5.700 5.952 1.00 40.88 185 ARG A N 1
ATOM 1471 C CA . ARG A 1 185 ? 2.561 -6.813 5.559 1.00 40.88 185 ARG A CA 1
ATOM 1472 C C . ARG A 1 185 ? 3.948 -6.679 6.192 1.00 40.88 185 ARG A C 1
ATOM 1474 O O . ARG A 1 185 ? 4.725 -7.633 6.175 1.00 40.88 185 ARG A O 1
ATOM 1481 N N . ALA A 1 186 ? 4.269 -5.524 6.774 1.00 38.44 186 ALA A N 1
ATOM 1482 C CA . ALA A 1 186 ? 5.525 -5.298 7.466 1.00 38.44 186 ALA A CA 1
ATOM 1483 C C . ALA A 1 186 ? 5.503 -5.931 8.871 1.00 38.44 186 ALA A C 1
ATOM 1485 O O . ALA A 1 186 ? 4.895 -5.414 9.808 1.00 38.44 186 ALA A O 1
ATOM 1486 N N . ASN A 1 187 ? 6.238 -7.033 9.037 1.00 39.53 187 ASN A N 1
ATOM 1487 C CA . ASN A 1 187 ? 6.693 -7.542 10.336 1.00 39.53 187 ASN A CA 1
ATOM 1488 C C . ASN A 1 187 ? 7.682 -6.535 10.961 1.00 39.53 187 ASN A C 1
ATOM 1490 O O . ASN A 1 187 ? 8.889 -6.763 11.001 1.00 39.53 187 ASN A O 1
ATOM 1494 N N . ASN A 1 188 ? 7.198 -5.371 11.394 1.00 46.53 188 ASN A N 1
ATOM 1495 C CA . ASN A 1 188 ? 8.049 -4.320 11.937 1.00 46.53 188 ASN A CA 1
ATOM 1496 C C . ASN A 1 188 ? 8.002 -4.365 13.473 1.00 46.53 188 ASN A C 1
ATOM 1498 O O . ASN A 1 188 ? 7.024 -3.960 14.100 1.00 46.53 188 ASN A O 1
ATOM 1502 N N . LEU A 1 189 ? 9.064 -4.890 14.093 1.00 43.88 189 LEU A N 1
ATOM 1503 C CA . LEU A 1 189 ? 9.163 -5.130 15.542 1.00 43.88 189 LEU A CA 1
ATOM 1504 C C . LEU A 1 189 ? 8.915 -3.860 16.386 1.00 43.88 189 LEU A C 1
ATOM 1506 O O . LEU A 1 189 ? 8.378 -3.938 17.490 1.00 43.88 189 LEU A O 1
ATOM 1510 N N . ASN A 1 190 ? 9.248 -2.685 15.841 1.00 44.94 190 ASN A N 1
ATOM 1511 C CA . ASN A 1 190 ? 9.032 -1.389 16.490 1.00 44.94 190 ASN A CA 1
ATOM 1512 C C . ASN A 1 190 ? 7.547 -1.026 16.625 1.00 44.94 190 ASN A C 1
ATOM 1514 O O . ASN A 1 190 ? 7.155 -0.429 17.627 1.00 44.94 190 ASN A O 1
ATOM 1518 N N . LEU A 1 191 ? 6.714 -1.439 15.665 1.00 48.78 191 LEU A N 1
ATOM 1519 C CA . LEU A 1 191 ? 5.264 -1.269 15.739 1.00 48.78 191 LEU A CA 1
ATOM 1520 C C . LEU A 1 191 ? 4.690 -2.135 16.874 1.00 48.78 191 LEU A C 1
ATOM 1522 O O . LEU A 1 191 ? 3.944 -1.624 17.701 1.00 48.78 191 LEU A O 1
ATOM 1526 N N . LEU A 1 192 ? 5.138 -3.390 17.021 1.00 44.91 192 LEU A N 1
ATOM 1527 C CA . LEU A 1 192 ? 4.724 -4.285 18.116 1.00 44.91 192 LEU A CA 1
ATOM 1528 C C . LEU A 1 192 ? 5.073 -3.751 19.517 1.00 44.91 192 LEU A C 1
ATOM 1530 O O . LEU A 1 192 ? 4.268 -3.854 20.446 1.00 44.91 192 LEU A O 1
ATOM 1534 N N . ILE A 1 193 ? 6.262 -3.163 19.671 1.00 43.66 193 ILE A N 1
ATOM 1535 C CA . ILE A 1 193 ? 6.708 -2.556 20.935 1.00 43.66 193 ILE A CA 1
ATOM 1536 C C . ILE A 1 193 ? 5.885 -1.299 21.254 1.00 43.66 193 ILE A C 1
ATOM 1538 O O . ILE A 1 193 ? 5.505 -1.094 22.409 1.00 43.66 193 ILE A O 1
ATOM 1542 N N . PHE A 1 194 ? 5.554 -0.491 20.244 1.00 50.06 194 PHE A N 1
ATOM 1543 C CA . PHE A 1 194 ? 4.685 0.673 20.408 1.00 50.06 194 PHE A CA 1
ATOM 1544 C C . PHE A 1 194 ? 3.243 0.275 20.770 1.00 50.06 194 PHE A C 1
ATOM 1546 O O . PHE A 1 194 ? 2.694 0.818 21.729 1.00 50.06 194 PHE A O 1
ATOM 1553 N N . TYR A 1 195 ? 2.666 -0.736 20.103 1.00 50.00 195 TYR A N 1
ATOM 1554 C CA . TYR A 1 195 ? 1.324 -1.261 20.405 1.00 50.00 195 TYR A CA 1
ATOM 1555 C C . TYR A 1 195 ? 1.187 -1.707 21.867 1.00 50.00 195 TYR A C 1
ATOM 1557 O O . TYR A 1 195 ? 0.188 -1.403 22.516 1.00 50.00 195 TYR A O 1
ATOM 1565 N N . LYS A 1 196 ? 2.211 -2.373 22.423 1.00 43.12 196 LYS A N 1
ATOM 1566 C CA . LYS A 1 196 ? 2.220 -2.756 23.845 1.00 43.12 196 LYS A CA 1
ATOM 1567 C C . LYS A 1 196 ? 2.245 -1.554 24.785 1.00 43.12 196 LYS A C 1
ATOM 1569 O O . LYS A 1 196 ? 1.665 -1.629 25.859 1.00 43.12 196 LYS A O 1
ATOM 1574 N N . LYS A 1 197 ? 2.913 -0.463 24.410 1.00 40.19 197 LYS A N 1
ATOM 1575 C CA . LYS A 1 197 ? 3.049 0.718 25.270 1.00 40.19 197 LYS A CA 1
ATOM 1576 C C . LYS A 1 197 ? 1.763 1.549 25.320 1.00 40.19 197 LYS A C 1
ATOM 1578 O O . LYS A 1 197 ? 1.449 2.068 26.381 1.00 40.19 197 LYS A O 1
ATOM 1583 N N . LEU A 1 198 ? 1.019 1.618 24.211 1.00 40.56 198 LEU A N 1
ATOM 1584 C CA . LEU A 1 198 ? -0.249 2.353 24.112 1.00 40.56 198 LEU A CA 1
ATOM 1585 C C . LEU A 1 198 ? -1.427 1.626 24.789 1.00 40.56 198 LEU A C 1
ATOM 1587 O O . LEU A 1 198 ? -2.323 2.268 25.310 1.00 40.56 198 LEU A O 1
ATOM 1591 N N . MET A 1 199 ? -1.425 0.288 24.802 1.00 36.16 199 MET A N 1
ATOM 1592 C CA . MET A 1 199 ? -2.473 -0.527 25.447 1.00 36.16 199 MET A CA 1
ATOM 1593 C C . MET A 1 199 ? -2.345 -0.603 26.982 1.00 36.16 199 MET A C 1
ATOM 1595 O O . MET A 1 199 ? -3.248 -1.113 27.641 1.00 36.16 199 MET A O 1
ATOM 1599 N N . ILE A 1 200 ? -1.216 -0.159 27.550 1.00 35.94 200 ILE A N 1
ATOM 1600 C CA . ILE A 1 200 ? -0.921 -0.203 28.997 1.00 35.94 200 ILE A CA 1
ATOM 1601 C C . ILE A 1 200 ? -1.067 1.192 29.652 1.00 35.94 200 ILE A C 1
ATOM 1603 O O . ILE A 1 200 ? -0.998 1.300 30.875 1.00 35.94 200 ILE A O 1
ATOM 1607 N N . SER A 1 201 ? -1.289 2.253 28.866 1.00 33.94 201 SER A N 1
ATOM 1608 C CA . SER A 1 201 ? -1.506 3.634 29.335 1.00 33.94 201 SER A CA 1
ATOM 1609 C C . SER A 1 201 ? -2.958 4.065 29.198 1.00 33.94 201 SER A C 1
ATOM 1611 O O . SER A 1 201 ? -3.476 4.690 30.145 1.00 33.94 201 SER A O 1
#

Foldseek 3Di:
DDPPDPDPVSVQVVLLVVLVVLQAWDDDPPDTDGDFAEWFAEDPPPVDPDPVVSVVQRVLQSVVSVVVHTRYGGYGDPVSVVVVVVLVVLLVQLVCQVVVVQKDWDWDFDADPVPRHGAEIETDIWGQDPPPGIDDCVNCVVSCQVVVVLVVVVVVSVVVQV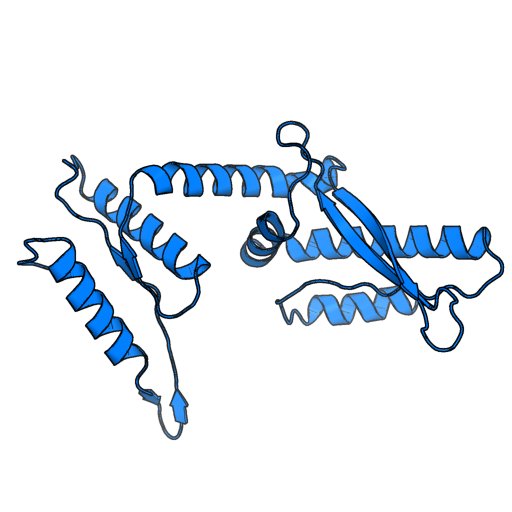VVLVVCVVVPVDPYYYDYPSPDPDPDVVVVVVVVVVVVD

Sequence (201 aa):
MLEDIRTVKDAILVAERILQTITLPFSLDSQQVFTNTSIGIALSDLNYQLSSEILRDADTAMYEAKKQGKGCFVVFDPRMYHLVLSRLQLETDLRGAIARQEFQIFYQPIVSLETGTIAEFEALIRWQHPEKGSISPAEFIPIAEETGLIVPIGQWVLTEACQQMRAWQEQFSEKIALKLVLISRANNLNLLIFYKKLMIS